Protein AF-A0A165Z7D8-F1 (afdb_monomer)

InterPro domains:
  IPR018392 LysM domain [cd00118] (96-138)
  IPR044812 LysM domain receptor kinase CERK1/LYK3-like [PTHR46204] (8-262)
  IPR057097 LYK3/RLK10-like, LysM domain [PF23577] (159-207)

Sequence (276 aa):
MFFNLKLCFLILASLYSHAYSQCATGCDLALGSYYVWDQNNLTFISEISSKSIDEIISYNKEEIPNKDSIKSTIRIDLPFSCECIDKQFLGHVFRYKVRSGDTYDKIAKTYYSNLTDSNWVQKFNSFNPNNIPDTSSVNVTVNCSCGDSKVSKEYGLFVTYPLRPEDSLESIVRDLNFSAGTDGADLLRRYNPGADFSAGTGIVYVPGRDKDGNFVPFKSSKGGLSTGGIAGIAVAVVAGLLLLVGYFGFYRKKKVEKFRLSTASEDPSSRGGFQI

Mean predicted aligned error: 12.74 Å

pLDDT: mean 83.97, std 17.49, range [33.41, 98.81]

Organism: Daucus carota subsp. sativus (NCBI:txid79200)

Structure (mmCIF, N/CA/C/O backbone):
data_AF-A0A165Z7D8-F1
#
_entry.id   AF-A0A165Z7D8-F1
#
loop_
_atom_site.group_PDB
_atom_site.id
_atom_site.type_symbol
_atom_site.label_atom_id
_atom_site.label_alt_id
_atom_site.label_comp_id
_atom_site.label_asym_id
_atom_site.label_entity_id
_atom_site.label_seq_id
_atom_site.pdbx_PDB_ins_code
_atom_site.Cartn_x
_atom_site.Cartn_y
_atom_site.Cartn_z
_atom_site.occupancy
_atom_site.B_iso_or_equiv
_atom_site.auth_seq_id
_atom_site.auth_comp_id
_atom_site.auth_asym_id
_atom_site.auth_atom_id
_atom_site.pdbx_PDB_model_num
ATOM 1 N N . MET A 1 1 ? 35.644 -36.650 -30.904 1.00 49.44 1 MET A N 1
ATOM 2 C CA . MET A 1 1 ? 35.657 -35.178 -30.714 1.00 49.44 1 MET A CA 1
ATOM 3 C C . MET A 1 1 ? 34.250 -34.567 -30.731 1.00 49.44 1 MET A C 1
ATOM 5 O O . MET A 1 1 ? 33.968 -33.747 -29.873 1.00 49.44 1 MET A O 1
ATOM 9 N N . PHE A 1 2 ? 33.342 -35.005 -31.616 1.00 47.53 2 PHE A N 1
ATOM 10 C CA . PHE A 1 2 ? 31.969 -34.470 -31.730 1.00 47.53 2 PHE A CA 1
ATOM 11 C C . PHE A 1 2 ? 31.028 -34.734 -30.535 1.00 47.53 2 PHE A C 1
ATOM 13 O O . PHE A 1 2 ? 30.165 -33.909 -30.253 1.00 47.53 2 PHE A O 1
ATOM 20 N N . PHE A 1 3 ? 31.200 -35.844 -29.807 1.00 49.69 3 PHE A N 1
ATOM 21 C CA . PHE A 1 3 ? 30.338 -36.194 -28.664 1.00 49.69 3 PHE A CA 1
ATOM 22 C C . PHE A 1 3 ? 30.496 -35.223 -27.478 1.00 49.69 3 PHE A C 1
ATOM 24 O O . PHE A 1 3 ? 29.511 -34.762 -26.911 1.00 49.69 3 PHE A O 1
ATOM 31 N N . ASN A 1 4 ? 31.735 -34.813 -27.184 1.00 55.31 4 ASN A N 1
ATOM 32 C CA . ASN A 1 4 ? 32.040 -33.857 -26.113 1.00 55.31 4 ASN A CA 1
ATOM 33 C C . ASN A 1 4 ? 31.528 -32.440 -26.420 1.00 55.31 4 ASN A C 1
ATOM 35 O O . ASN A 1 4 ? 31.181 -31.702 -25.505 1.00 55.31 4 ASN A O 1
ATOM 39 N N . LEU A 1 5 ? 31.436 -32.067 -27.702 1.00 55.44 5 LEU A N 1
ATOM 40 C CA . LEU A 1 5 ? 30.929 -30.757 -28.117 1.00 55.44 5 LEU A CA 1
ATOM 41 C C . LEU A 1 5 ? 29.407 -30.652 -27.938 1.00 55.44 5 LEU A C 1
ATOM 43 O O . LEU A 1 5 ? 28.922 -29.633 -27.457 1.00 55.44 5 LEU A O 1
ATOM 47 N N . LYS A 1 6 ? 28.662 -31.723 -28.257 1.00 60.16 6 LYS A N 1
ATOM 48 C CA . LYS A 1 6 ? 27.213 -31.798 -28.004 1.00 60.16 6 LYS A CA 1
ATOM 49 C C . LYS A 1 6 ? 26.896 -31.777 -26.509 1.00 60.16 6 LYS A C 1
ATOM 51 O O . LYS A 1 6 ? 25.968 -31.086 -26.108 1.00 60.16 6 LYS A O 1
ATOM 56 N N . LEU A 1 7 ? 27.690 -32.473 -25.692 1.00 61.31 7 LEU A N 1
ATOM 57 C CA . LEU A 1 7 ? 27.534 -32.464 -24.237 1.00 61.31 7 LEU A CA 1
ATOM 58 C C . LEU A 1 7 ? 27.815 -31.073 -23.643 1.00 61.31 7 LEU A C 1
ATOM 60 O O . LEU A 1 7 ? 27.022 -30.592 -22.843 1.00 61.31 7 LEU A O 1
ATOM 64 N N . CYS A 1 8 ? 28.867 -30.380 -24.098 1.00 61.66 8 CYS A N 1
ATOM 65 C CA . CYS A 1 8 ? 29.115 -28.985 -23.715 1.00 61.66 8 CYS A CA 1
ATOM 66 C C . CYS A 1 8 ? 27.972 -28.051 -24.127 1.00 61.66 8 CYS A C 1
ATOM 68 O O . CYS A 1 8 ? 27.590 -27.191 -23.341 1.00 61.66 8 CYS A O 1
ATOM 70 N N . PHE A 1 9 ? 27.410 -28.218 -25.328 1.00 63.44 9 PHE A N 1
ATOM 71 C CA . PHE A 1 9 ? 26.295 -27.394 -25.801 1.00 63.44 9 PHE A CA 1
ATOM 72 C C . PHE A 1 9 ? 25.017 -27.633 -24.985 1.00 63.44 9 PHE A C 1
ATOM 74 O O . PHE A 1 9 ? 24.314 -26.685 -24.659 1.00 63.44 9 PHE A O 1
ATOM 81 N N . LEU A 1 10 ? 24.749 -28.884 -24.595 1.00 63.41 10 LEU A N 1
ATOM 82 C CA . LEU A 1 10 ? 23.627 -29.239 -23.721 1.00 63.41 10 LEU A CA 1
ATOM 83 C C . LEU A 1 10 ? 23.812 -28.698 -22.296 1.00 63.41 10 LEU A C 1
ATOM 85 O O . LEU A 1 10 ? 22.860 -28.185 -21.716 1.00 63.41 10 LEU A O 1
ATOM 89 N N . ILE A 1 11 ? 25.035 -28.736 -21.755 1.00 61.62 11 ILE A N 1
ATOM 90 C CA . ILE A 1 11 ? 25.353 -28.139 -20.450 1.00 61.62 11 ILE A CA 1
ATOM 91 C C . ILE A 1 11 ? 25.202 -26.610 -20.514 1.00 61.62 11 ILE A C 1
ATOM 93 O O . ILE A 1 11 ? 24.517 -26.033 -19.674 1.00 61.62 11 ILE A O 1
ATOM 97 N N . LEU A 1 12 ? 25.735 -25.951 -21.548 1.00 58.66 12 LEU A N 1
ATOM 98 C CA . LEU A 1 12 ? 25.570 -24.507 -21.772 1.00 58.66 12 LEU A CA 1
ATOM 99 C C . LEU A 1 12 ? 24.099 -24.102 -21.961 1.00 58.66 12 LEU A C 1
ATOM 101 O O . LEU A 1 12 ? 23.687 -23.077 -21.427 1.00 58.66 12 LEU A O 1
ATOM 105 N N . ALA A 1 13 ? 23.302 -24.915 -22.660 1.00 60.06 13 ALA A N 1
ATOM 106 C CA . ALA A 1 13 ? 21.868 -24.694 -22.833 1.00 60.06 13 ALA A CA 1
ATOM 107 C C . ALA A 1 13 ? 21.081 -24.896 -21.525 1.00 60.06 13 ALA A C 1
ATOM 109 O O . ALA A 1 13 ? 20.176 -24.119 -21.239 1.00 60.06 13 ALA A O 1
ATOM 110 N N . SER A 1 14 ? 21.453 -25.878 -20.690 1.00 56.59 14 SER A N 1
ATOM 111 C CA . SER A 1 14 ? 20.829 -26.087 -19.370 1.00 56.59 14 SER A CA 1
ATOM 112 C C . SER A 1 14 ? 21.123 -24.952 -18.381 1.00 56.59 14 SER A C 1
ATOM 114 O O . SER A 1 14 ? 20.237 -24.549 -17.625 1.00 56.59 14 SER A O 1
ATOM 116 N N . LEU A 1 15 ? 22.323 -24.361 -18.456 1.00 53.34 15 LEU A N 1
ATOM 117 C CA . LEU A 1 15 ? 22.710 -23.158 -17.706 1.00 53.34 15 LEU A CA 1
ATOM 118 C C . LEU A 1 15 ? 22.016 -21.885 -18.228 1.00 53.34 15 LEU A C 1
ATOM 120 O O . LEU A 1 15 ? 22.011 -20.863 -17.547 1.00 53.34 15 LEU A O 1
ATOM 124 N N . TYR A 1 16 ? 21.402 -21.952 -19.413 1.00 49.84 16 TYR A N 1
ATOM 125 C CA . TYR A 1 16 ? 20.629 -20.877 -20.038 1.00 49.84 16 TYR A CA 1
ATOM 126 C C . TYR A 1 16 ? 19.137 -20.909 -19.688 1.00 49.84 16 TYR A C 1
ATOM 128 O O . TYR A 1 16 ? 18.348 -20.189 -20.301 1.00 49.84 16 TYR A O 1
ATOM 136 N N . SER A 1 17 ? 18.741 -21.683 -18.675 1.00 47.31 17 SER A N 1
ATOM 137 C CA . SER A 1 17 ? 17.408 -21.593 -18.072 1.00 47.31 17 SER A CA 1
ATOM 138 C C . SER A 1 17 ? 17.295 -20.263 -17.319 1.00 47.31 17 SER A C 1
ATOM 140 O O . SER A 1 17 ? 17.461 -20.196 -16.104 1.00 47.31 17 SER A O 1
ATOM 142 N N . HIS A 1 18 ? 17.098 -19.165 -18.048 1.00 50.75 18 HIS A N 1
ATOM 143 C CA . HIS A 1 18 ? 16.840 -17.860 -17.457 1.00 50.75 18 HIS A CA 1
ATOM 144 C C . HIS A 1 18 ? 15.465 -17.918 -16.791 1.00 50.75 18 HIS A C 1
ATOM 146 O O . HIS A 1 18 ? 14.440 -17.756 -17.448 1.00 50.75 18 HIS A O 1
ATOM 152 N N . ALA A 1 19 ? 15.435 -18.146 -15.478 1.00 56.25 19 ALA A N 1
ATOM 153 C CA . ALA A 1 19 ? 14.300 -17.717 -14.677 1.00 56.25 19 ALA A CA 1
ATOM 154 C C . ALA A 1 19 ? 14.210 -16.191 -14.838 1.00 56.25 19 ALA A C 1
ATOM 156 O O . ALA A 1 19 ? 15.057 -15.457 -14.326 1.00 56.25 19 ALA A O 1
ATOM 157 N N . TYR A 1 20 ? 13.260 -15.722 -15.649 1.00 59.66 20 TYR A N 1
ATOM 158 C CA . TYR A 1 20 ? 13.069 -14.300 -15.906 1.00 59.66 20 TYR A CA 1
ATOM 159 C C . TYR A 1 20 ? 12.593 -13.632 -14.612 1.00 59.66 20 TYR A C 1
ATOM 161 O O . TYR A 1 20 ? 11.472 -13.850 -14.158 1.00 59.66 20 TYR A O 1
ATOM 169 N N . SER A 1 21 ? 13.488 -12.863 -13.996 1.00 61.00 21 SER A N 1
ATOM 170 C CA . SER A 1 21 ? 13.212 -12.050 -12.811 1.00 61.00 21 SER A CA 1
ATOM 171 C C . SER A 1 21 ? 12.342 -10.871 -13.243 1.00 61.00 21 SER A C 1
ATOM 173 O O . SER A 1 21 ? 12.778 -10.086 -14.084 1.00 61.00 21 SER A O 1
ATOM 175 N N . GLN A 1 22 ? 11.138 -10.723 -12.694 1.00 83.88 22 GLN A N 1
ATOM 176 C CA . GLN A 1 22 ? 10.294 -9.549 -12.974 1.00 83.88 22 GLN A CA 1
ATOM 177 C C . GLN A 1 22 ? 10.723 -8.334 -12.141 1.00 83.88 22 GLN A C 1
ATOM 179 O O . GLN A 1 22 ? 10.568 -7.194 -12.567 1.00 83.88 22 GLN A O 1
ATOM 184 N N . CYS A 1 23 ? 11.323 -8.577 -10.977 1.00 86.56 23 CYS A N 1
ATOM 185 C CA . CYS A 1 23 ? 11.989 -7.572 -10.156 1.00 86.56 23 CYS A CA 1
ATOM 186 C C . CYS A 1 23 ? 13.344 -8.110 -9.685 1.00 86.56 23 CYS A C 1
ATOM 188 O O . CYS A 1 23 ? 13.547 -9.322 -9.634 1.00 86.56 23 CYS A O 1
ATOM 190 N N . ALA A 1 24 ? 14.283 -7.221 -9.360 1.00 85.88 24 ALA A N 1
ATOM 191 C CA . ALA A 1 24 ? 15.582 -7.598 -8.787 1.00 85.88 24 ALA A CA 1
ATOM 192 C C . ALA A 1 24 ? 15.720 -7.143 -7.329 1.00 85.88 24 ALA A C 1
ATOM 194 O O . ALA A 1 24 ? 16.236 -7.875 -6.491 1.00 85.88 24 ALA A O 1
ATOM 195 N N . THR A 1 25 ? 15.231 -5.941 -7.034 1.00 89.12 25 THR A N 1
ATOM 196 C CA . THR A 1 25 ? 15.211 -5.323 -5.707 1.00 89.12 25 THR A CA 1
ATOM 197 C C . THR A 1 25 ? 13.875 -4.617 -5.516 1.00 89.12 25 THR A C 1
ATOM 199 O O . THR A 1 25 ? 13.222 -4.272 -6.501 1.00 89.12 25 THR A O 1
ATOM 202 N N . GLY A 1 26 ? 13.486 -4.396 -4.264 1.00 92.88 26 GLY A N 1
ATOM 203 C CA . GLY A 1 26 ? 12.379 -3.509 -3.924 1.00 92.88 26 GLY A CA 1
ATOM 204 C C . GLY A 1 26 ? 12.847 -2.092 -3.582 1.00 92.88 26 GLY A C 1
ATOM 205 O O . GLY A 1 26 ? 13.889 -1.644 -4.070 1.00 92.88 26 GLY A O 1
ATOM 206 N N . CYS A 1 27 ? 12.083 -1.407 -2.739 1.00 94.50 27 CYS A N 1
ATOM 207 C CA . CYS A 1 27 ? 12.349 -0.067 -2.231 1.00 94.50 27 CYS A CA 1
ATOM 208 C C . CYS A 1 27 ? 12.007 -0.003 -0.738 1.00 94.50 27 CYS A C 1
ATOM 210 O O . CYS A 1 27 ? 11.108 -0.692 -0.258 1.00 94.50 27 CYS A O 1
ATOM 212 N N . ASP A 1 28 ? 12.725 0.843 0.001 1.00 94.06 28 ASP A N 1
ATOM 213 C CA . ASP A 1 28 ? 12.657 0.869 1.469 1.00 94.06 28 ASP A CA 1
ATOM 214 C C . ASP A 1 28 ? 11.255 1.190 2.013 1.00 94.06 28 ASP A C 1
ATOM 216 O O . ASP A 1 28 ? 10.934 0.835 3.147 1.00 94.06 28 ASP A O 1
ATOM 220 N N . LEU A 1 29 ? 10.424 1.864 1.213 1.00 96.62 29 LEU A N 1
ATOM 221 C CA . LEU A 1 29 ? 9.114 2.353 1.613 1.00 96.62 29 LEU A CA 1
ATOM 222 C C . LEU A 1 29 ? 8.114 2.291 0.451 1.00 96.62 29 LEU A C 1
ATOM 224 O O . LEU A 1 29 ? 8.381 2.800 -0.636 1.00 96.62 29 LEU A O 1
ATOM 228 N N . ALA A 1 30 ? 6.937 1.750 0.743 1.00 98.38 30 ALA A N 1
ATOM 229 C CA . ALA A 1 30 ? 5.691 1.950 0.018 1.00 98.38 30 ALA A CA 1
ATOM 230 C C . ALA A 1 30 ? 4.585 2.338 1.010 1.00 98.38 30 ALA A C 1
ATOM 232 O O . ALA A 1 30 ? 4.753 2.203 2.226 1.00 98.38 30 ALA A O 1
ATOM 233 N N . LEU A 1 31 ? 3.465 2.833 0.489 1.00 98.75 31 LEU A N 1
ATOM 234 C CA . LEU A 1 31 ? 2.278 3.172 1.270 1.00 98.75 31 LEU A CA 1
ATOM 235 C C . LEU A 1 31 ? 1.101 2.294 0.838 1.00 98.75 31 LEU A C 1
ATOM 237 O O . LEU A 1 31 ? 1.015 1.881 -0.316 1.00 98.75 31 LEU A O 1
ATOM 241 N N . GLY A 1 32 ? 0.179 2.006 1.748 1.00 98.56 32 GLY A N 1
ATOM 242 C CA . GLY A 1 32 ? -1.102 1.374 1.439 1.00 98.56 32 GLY A CA 1
ATOM 243 C C . GLY A 1 32 ? -2.241 2.317 1.783 1.00 98.56 32 GLY A C 1
ATOM 244 O O . GLY A 1 32 ? -2.342 2.720 2.939 1.00 98.56 32 GLY A O 1
ATOM 245 N N . SER A 1 33 ? -3.102 2.631 0.812 1.00 98.44 33 SER A N 1
ATOM 246 C CA . SER A 1 33 ? -4.298 3.449 1.032 1.00 98.44 33 SER A CA 1
ATOM 247 C C . SER A 1 33 ? -5.355 2.620 1.757 1.00 98.44 33 SER A C 1
ATOM 249 O O . SER A 1 33 ? -6.155 1.901 1.153 1.00 98.44 33 SER A O 1
ATOM 251 N N . TYR A 1 34 ? -5.324 2.681 3.080 1.00 98.31 34 TYR A N 1
ATOM 252 C CA . TYR A 1 34 ? -6.196 1.926 3.956 1.00 98.31 34 TYR A CA 1
ATOM 253 C C . TYR A 1 34 ? -7.505 2.672 4.191 1.00 98.31 34 TYR A C 1
ATOM 255 O O . TYR A 1 34 ? -7.525 3.753 4.776 1.00 98.31 34 TYR A O 1
ATOM 263 N N . TYR A 1 35 ? -8.621 2.078 3.772 1.00 97.56 35 TYR A N 1
ATOM 264 C CA . TYR A 1 35 ? -9.945 2.618 4.068 1.00 97.56 35 TYR A CA 1
ATOM 265 C C . TYR A 1 35 ? -10.387 2.238 5.486 1.00 97.56 35 TYR A C 1
ATOM 267 O O . TYR A 1 35 ? -10.500 1.053 5.813 1.00 97.56 35 TYR A O 1
ATOM 275 N N . VAL A 1 36 ? -10.661 3.230 6.329 1.00 96.50 36 VAL A N 1
ATOM 276 C CA . VAL A 1 36 ? -11.072 3.033 7.724 1.00 96.50 36 VAL A CA 1
ATOM 277 C C . VAL A 1 36 ? -12.557 2.670 7.769 1.00 96.50 36 VAL A C 1
ATOM 279 O O . VAL A 1 36 ? -13.428 3.531 7.659 1.00 96.50 36 VAL A O 1
ATOM 282 N N . TRP A 1 37 ? -12.858 1.381 7.912 1.00 94.19 37 TRP A N 1
ATOM 283 C CA . TRP A 1 37 ? -14.224 0.866 8.055 1.00 94.19 37 TRP A CA 1
ATOM 284 C C . TRP A 1 37 ? -14.813 1.139 9.454 1.00 94.19 37 TRP A C 1
ATOM 286 O O . TRP A 1 37 ? -14.104 1.511 10.391 1.00 94.19 37 TRP A O 1
ATOM 296 N N . ASP A 1 38 ? -16.129 0.987 9.597 1.00 92.12 38 ASP A N 1
ATOM 297 C CA . ASP A 1 38 ? -16.844 1.296 10.841 1.00 92.12 38 ASP A CA 1
ATOM 298 C C . ASP A 1 38 ? -16.401 0.417 12.015 1.00 92.12 38 ASP A C 1
ATOM 300 O O . ASP A 1 38 ? -16.273 -0.787 11.867 1.00 92.12 38 ASP A O 1
ATOM 304 N N . GLN A 1 39 ? -16.244 0.992 13.212 1.00 87.88 39 GLN A N 1
ATOM 305 C CA . GLN A 1 39 ? -15.730 0.311 14.422 1.00 87.88 39 GLN A CA 1
ATOM 306 C C . GLN A 1 39 ? -14.232 -0.033 14.390 1.00 87.88 39 GLN A C 1
ATOM 308 O O . GLN A 1 39 ? -13.708 -0.607 15.349 1.00 87.88 39 GLN A O 1
ATOM 313 N N . ASN A 1 40 ? -13.520 0.349 13.332 1.00 91.50 40 ASN A N 1
ATOM 314 C CA . ASN A 1 40 ? -12.073 0.241 13.300 1.00 91.50 40 ASN A CA 1
ATOM 315 C C . ASN A 1 40 ? -11.409 1.279 14.223 1.00 91.50 40 ASN A C 1
ATOM 317 O O . ASN A 1 40 ? -11.979 2.326 14.528 1.00 91.50 40 ASN A O 1
ATOM 321 N N . ASN A 1 41 ? -10.195 0.991 14.682 1.00 92.88 41 ASN A N 1
ATOM 322 C CA . ASN A 1 41 ? -9.429 1.873 15.552 1.00 92.88 41 ASN A CA 1
ATOM 323 C C . ASN A 1 41 ? -7.922 1.760 15.288 1.00 92.88 41 ASN A C 1
ATOM 325 O O . ASN A 1 41 ? -7.433 0.789 14.711 1.00 92.88 41 ASN A O 1
ATOM 329 N N . LEU A 1 42 ? -7.171 2.757 15.757 1.00 93.81 42 LEU A N 1
ATOM 330 C CA . LEU A 1 42 ? -5.725 2.833 15.546 1.00 93.81 42 LEU A CA 1
ATOM 331 C C . LEU A 1 42 ? -4.955 1.671 16.179 1.00 93.81 42 LEU A C 1
ATOM 333 O O . LEU A 1 42 ? -3.917 1.286 15.650 1.00 93.81 42 LEU A O 1
ATOM 337 N N . THR A 1 43 ? -5.454 1.079 17.267 1.00 95.12 43 THR A N 1
ATOM 338 C CA . THR A 1 43 ? -4.832 -0.102 17.883 1.00 95.12 43 THR A CA 1
ATOM 339 C C . THR A 1 43 ? -4.883 -1.303 16.945 1.00 95.12 43 THR A C 1
ATOM 341 O O . THR A 1 43 ? -3.867 -1.963 16.748 1.00 95.12 43 THR A O 1
ATOM 344 N N . PHE A 1 44 ? -6.034 -1.557 16.322 1.00 95.69 44 PHE A N 1
ATOM 345 C CA . PHE A 1 44 ? -6.184 -2.637 15.353 1.00 95.69 44 PHE A CA 1
ATOM 346 C C . PHE A 1 44 ? -5.354 -2.386 14.090 1.00 95.69 44 PHE A C 1
ATOM 348 O O . PHE A 1 44 ? -4.652 -3.280 13.624 1.00 95.69 44 PHE A O 1
ATOM 355 N N . ILE A 1 45 ? -5.377 -1.158 13.566 1.00 96.81 45 ILE A N 1
ATOM 356 C CA . ILE A 1 45 ? -4.599 -0.777 12.378 1.00 96.81 45 ILE A CA 1
ATOM 357 C C . ILE A 1 45 ? -3.089 -0.927 12.645 1.00 96.81 45 ILE A C 1
ATOM 359 O O . ILE A 1 45 ? -2.357 -1.467 11.814 1.00 96.81 45 ILE A O 1
ATOM 363 N N . SER A 1 46 ? -2.627 -0.506 13.824 1.00 96.62 46 SER A N 1
ATOM 364 C CA . SER A 1 46 ? -1.253 -0.697 14.313 1.00 96.62 46 SER A CA 1
ATOM 365 C C . SER A 1 46 ? -0.863 -2.178 14.362 1.00 96.62 46 SER A C 1
ATOM 367 O O . SER A 1 46 ? 0.195 -2.562 13.862 1.00 96.62 46 SER A O 1
ATOM 369 N N . GLU A 1 47 ? -1.750 -3.035 14.876 1.00 96.44 47 GLU A N 1
ATOM 370 C CA . GLU A 1 47 ? -1.530 -4.483 14.952 1.00 96.44 47 GLU A CA 1
ATOM 371 C C . GLU A 1 47 ? -1.344 -5.115 13.562 1.00 96.44 47 GLU A C 1
ATOM 373 O O . GLU A 1 47 ? -0.344 -5.795 13.330 1.00 96.44 47 GLU A O 1
ATOM 378 N N . ILE A 1 48 ? -2.261 -4.869 12.618 1.00 96.62 48 ILE A N 1
ATOM 379 C CA . ILE A 1 48 ? -2.226 -5.524 11.295 1.00 96.62 48 ILE A CA 1
ATOM 380 C C . ILE A 1 48 ? -1.097 -5.011 10.393 1.00 96.62 48 ILE A C 1
ATOM 382 O O . ILE A 1 48 ? -0.591 -5.758 9.553 1.00 96.62 48 ILE A O 1
ATOM 386 N N . SER A 1 49 ? -0.706 -3.745 10.562 1.00 96.06 49 SER A N 1
ATOM 387 C CA . SER A 1 49 ? 0.388 -3.120 9.812 1.00 96.06 49 SER A CA 1
ATOM 388 C C . SER A 1 49 ? 1.747 -3.346 10.471 1.00 96.06 49 SER A C 1
ATOM 390 O O . SER A 1 49 ? 2.779 -3.121 9.843 1.00 96.06 49 SER A O 1
ATOM 392 N N . SER A 1 50 ? 1.762 -3.804 11.729 1.00 95.88 50 SER A N 1
ATOM 393 C CA . SER A 1 50 ? 2.965 -3.865 12.566 1.00 95.88 50 SER A CA 1
ATOM 394 C C . SER A 1 50 ? 3.677 -2.508 12.678 1.00 95.88 50 SER A C 1
ATOM 396 O O . SER A 1 50 ? 4.906 -2.451 12.771 1.00 95.88 50 SER A O 1
ATOM 398 N N . LYS A 1 51 ? 2.911 -1.409 12.658 1.00 96.44 51 LYS A N 1
ATOM 399 C CA . LYS A 1 51 ? 3.407 -0.029 12.751 1.00 96.44 51 LYS A CA 1
ATOM 400 C C . LYS A 1 51 ? 2.925 0.642 14.019 1.00 96.44 51 LYS A C 1
ATOM 402 O O . LYS A 1 51 ? 1.786 0.467 14.424 1.00 96.44 51 LYS A O 1
ATOM 407 N N . SER A 1 52 ? 3.785 1.454 14.631 1.00 96.25 52 SER A N 1
ATOM 408 C CA . SER A 1 52 ? 3.359 2.252 15.783 1.00 96.25 52 SER A CA 1
ATOM 409 C C . SER A 1 52 ? 2.286 3.266 15.370 1.00 96.25 52 SER A C 1
ATOM 411 O O . SER A 1 52 ? 2.311 3.782 14.252 1.00 96.25 52 SER A O 1
ATOM 413 N N . ILE A 1 53 ? 1.374 3.596 16.289 1.00 95.00 53 ILE A N 1
ATOM 414 C CA . ILE A 1 53 ? 0.341 4.620 16.057 1.00 95.00 53 ILE A CA 1
ATOM 415 C C . ILE A 1 53 ? 0.984 5.954 15.643 1.00 95.00 53 ILE A C 1
ATOM 417 O O . ILE A 1 53 ? 0.494 6.623 14.740 1.00 95.00 53 ILE A O 1
ATOM 421 N N . ASP A 1 54 ? 2.123 6.303 16.240 1.00 94.38 54 ASP A N 1
ATOM 422 C CA . ASP A 1 54 ? 2.861 7.530 15.925 1.00 94.38 54 ASP A CA 1
ATOM 423 C C . ASP A 1 54 ? 3.428 7.523 14.502 1.00 94.38 54 ASP A C 1
ATOM 425 O O . ASP A 1 54 ? 3.414 8.548 13.820 1.00 94.38 54 ASP A O 1
ATOM 429 N N . GLU A 1 55 ? 3.896 6.367 14.028 1.00 95.31 55 GLU A N 1
ATOM 430 C CA . GLU A 1 55 ? 4.356 6.213 12.650 1.00 95.31 55 GLU A CA 1
ATOM 431 C C . GLU A 1 55 ? 3.193 6.332 11.664 1.00 95.31 55 GLU A C 1
ATOM 433 O O . GLU A 1 55 ? 3.330 7.053 10.678 1.00 95.31 55 GLU A O 1
ATOM 438 N N . ILE A 1 56 ? 2.040 5.720 11.956 1.00 95.62 56 ILE A N 1
ATOM 439 C CA . ILE A 1 56 ? 0.822 5.866 11.143 1.00 95.62 56 ILE A CA 1
ATOM 440 C C . ILE A 1 56 ? 0.419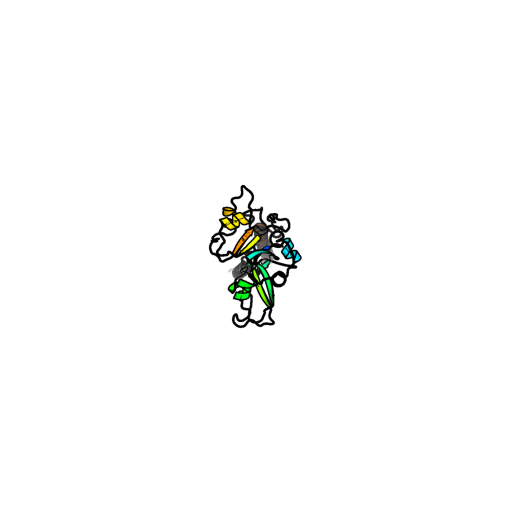 7.343 11.067 1.00 95.62 56 ILE A C 1
ATOM 442 O O . ILE A 1 56 ? 0.275 7.890 9.979 1.00 95.62 56 ILE A O 1
ATOM 446 N N . ILE A 1 57 ? 0.317 8.032 12.204 1.00 94.50 57 ILE A N 1
ATOM 447 C CA . ILE A 1 57 ? -0.074 9.449 12.244 1.00 94.50 57 ILE A CA 1
ATOM 448 C C . ILE A 1 57 ? 0.936 10.337 11.513 1.00 94.50 57 ILE A C 1
ATOM 450 O O . ILE A 1 57 ? 0.549 11.331 10.905 1.00 94.50 57 ILE A O 1
ATOM 454 N N . SER A 1 58 ? 2.225 9.978 11.498 1.00 95.00 58 SER A N 1
ATOM 455 C CA . SER A 1 58 ? 3.244 10.775 10.804 1.00 95.00 58 SER A CA 1
ATOM 456 C C . SER A 1 58 ? 3.018 10.913 9.292 1.00 95.00 58 SER A C 1
ATOM 458 O O . SER A 1 58 ? 3.502 11.892 8.726 1.00 95.00 58 SER A O 1
ATOM 460 N N . TYR A 1 59 ? 2.268 9.991 8.675 1.00 95.50 59 TYR A N 1
ATOM 461 C CA . TYR A 1 59 ? 1.847 10.042 7.268 1.00 95.50 59 TYR A CA 1
ATOM 462 C C . TYR A 1 59 ? 0.424 10.589 7.065 1.00 95.50 59 TYR A C 1
ATOM 464 O O . TYR A 1 59 ? 0.031 10.807 5.931 1.00 95.50 59 TYR A O 1
ATOM 472 N N . ASN A 1 60 ? -0.341 10.815 8.138 1.00 95.12 60 ASN A N 1
ATOM 473 C CA . ASN A 1 60 ? -1.787 11.082 8.096 1.00 95.12 60 ASN A CA 1
ATOM 474 C C . ASN A 1 60 ? -2.177 12.258 9.002 1.00 95.12 60 ASN A C 1
ATOM 476 O O . ASN A 1 60 ? -3.137 12.189 9.773 1.00 95.12 60 ASN A O 1
ATOM 480 N N . LYS A 1 61 ? -1.350 13.309 9.013 1.00 91.81 61 LYS A N 1
ATOM 481 C CA . LYS A 1 61 ? -1.485 14.426 9.963 1.00 91.81 61 LYS A CA 1
ATOM 482 C C . LYS A 1 61 ? -2.749 15.255 9.717 1.00 91.81 61 LYS A C 1
ATOM 484 O O . LYS A 1 61 ? -3.255 15.860 10.659 1.00 91.81 61 LYS A O 1
ATOM 489 N N . GLU A 1 62 ? -3.234 15.309 8.478 1.00 88.25 62 GLU A N 1
ATOM 490 C CA . GLU A 1 62 ? -4.424 16.085 8.109 1.00 88.25 62 GLU A CA 1
ATOM 491 C C . GLU A 1 62 ? -5.713 15.315 8.440 1.00 88.25 62 GLU A C 1
ATOM 493 O O . GLU A 1 62 ? -6.702 15.887 8.902 1.00 88.25 62 GLU A O 1
ATOM 498 N N . GLU A 1 63 ? -5.675 13.995 8.282 1.00 89.25 63 GLU A N 1
ATOM 499 C CA . GLU A 1 63 ? -6.789 13.067 8.440 1.00 89.25 63 GLU A CA 1
ATOM 500 C C . GLU A 1 63 ? -6.988 12.649 9.902 1.00 89.25 63 GLU A C 1
ATOM 502 O O . GLU A 1 63 ? -8.122 12.436 10.347 1.00 89.25 63 GLU A O 1
ATOM 507 N N . ILE A 1 64 ? -5.889 12.546 10.661 1.00 88.25 64 ILE A N 1
ATOM 508 C CA . ILE A 1 64 ? -5.857 12.096 12.056 1.00 88.25 64 ILE A CA 1
ATOM 509 C C . ILE A 1 64 ? -5.260 13.202 12.945 1.00 88.25 64 ILE A C 1
ATOM 511 O O . ILE A 1 64 ? -4.085 13.155 13.321 1.00 88.25 64 ILE A O 1
ATOM 515 N N . PRO A 1 65 ? -6.063 14.205 13.342 1.00 79.06 65 PRO A N 1
ATOM 516 C CA . PRO A 1 65 ? -5.575 15.317 14.157 1.00 79.06 65 PRO A CA 1
ATOM 517 C C . PRO A 1 65 ? -5.294 14.931 15.622 1.00 79.06 65 PRO A C 1
ATOM 519 O O . PRO A 1 65 ? -4.648 15.694 16.339 1.00 79.06 65 PRO A O 1
ATOM 522 N N . ASN A 1 66 ? -5.789 13.783 16.106 1.00 78.19 66 ASN A N 1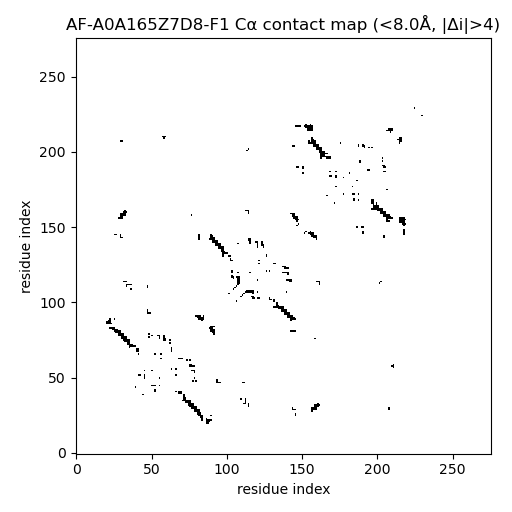
ATOM 523 C CA . ASN A 1 66 ? -5.565 13.304 17.473 1.00 78.19 66 ASN A CA 1
ATOM 524 C C . ASN A 1 66 ? -5.375 11.777 17.523 1.00 78.19 66 ASN A C 1
ATOM 526 O O . ASN A 1 66 ? -5.896 11.057 16.679 1.00 78.19 66 ASN A O 1
ATOM 530 N N . LYS A 1 67 ? -4.638 11.283 18.528 1.00 78.50 67 LYS A N 1
ATOM 531 C CA . LYS A 1 67 ? -4.314 9.849 18.674 1.00 78.50 67 LYS A CA 1
ATOM 532 C C . LYS A 1 67 ? -5.458 9.012 19.255 1.00 78.50 67 LYS A C 1
ATOM 534 O O . LYS A 1 67 ? -5.409 7.787 19.184 1.00 78.50 67 LYS A O 1
ATOM 539 N N . ASP A 1 68 ? -6.456 9.667 19.842 1.00 76.62 68 ASP A N 1
ATOM 540 C CA . ASP A 1 68 ? -7.496 9.020 20.648 1.00 76.62 68 ASP A CA 1
ATOM 541 C C . ASP A 1 68 ? -8.729 8.637 19.822 1.00 76.62 68 ASP A C 1
ATOM 543 O O . ASP A 1 68 ? -9.571 7.860 20.271 1.00 76.62 68 ASP A O 1
ATOM 547 N N . SER A 1 69 ? -8.854 9.168 18.604 1.00 76.62 69 SER A N 1
ATOM 548 C CA . SER A 1 69 ? -9.991 8.908 17.730 1.00 76.62 69 SER A CA 1
ATOM 549 C C . SER A 1 69 ? -9.596 8.947 16.259 1.00 76.62 69 SER A C 1
ATOM 551 O O . SER A 1 69 ? -8.844 9.810 15.812 1.00 76.62 69 SER A O 1
ATOM 553 N N . ILE A 1 70 ? -10.157 8.014 15.493 1.00 87.50 70 ILE A N 1
ATOM 554 C CA . ILE A 1 70 ? -10.091 7.997 14.036 1.00 87.50 70 ILE A CA 1
ATOM 555 C C . ILE A 1 70 ? -11.520 7.995 13.502 1.00 87.50 70 ILE A C 1
ATOM 557 O O . ILE A 1 70 ? -12.384 7.288 14.023 1.00 87.50 70 ILE A O 1
ATOM 561 N N . LYS A 1 71 ? -11.794 8.827 12.496 1.00 88.06 71 LYS A N 1
ATOM 562 C CA . LYS A 1 71 ? -13.097 8.820 11.824 1.00 88.06 71 LYS A CA 1
ATOM 563 C C . LYS A 1 71 ? -13.192 7.574 10.948 1.00 88.06 71 LYS A C 1
ATOM 565 O O . LYS A 1 71 ? -12.205 7.201 10.321 1.00 88.06 71 LYS A O 1
ATOM 570 N N . SER A 1 72 ? -14.362 6.946 10.877 1.00 89.50 72 SER A N 1
ATOM 571 C CA . SER A 1 72 ? -14.614 5.978 9.809 1.00 89.50 72 SER A CA 1
ATOM 572 C C . SER A 1 72 ? -14.836 6.701 8.482 1.00 89.50 72 SER A C 1
ATOM 574 O O . SER A 1 72 ? -15.016 7.921 8.435 1.00 89.50 72 SER A O 1
ATOM 576 N N . THR A 1 73 ? -14.814 5.940 7.392 1.00 90.88 73 THR A N 1
ATOM 577 C CA . THR A 1 7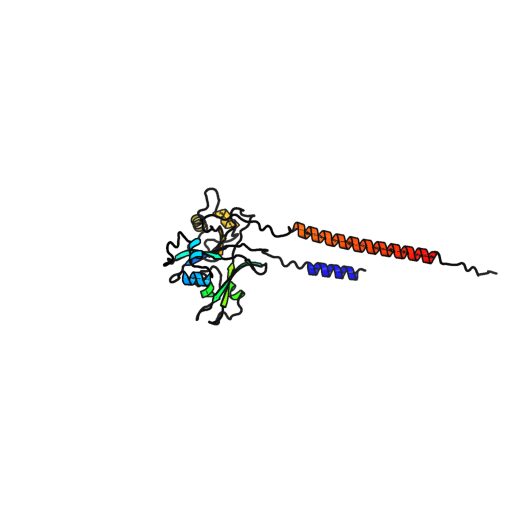3 ? -15.064 6.387 6.014 1.00 90.88 73 THR A CA 1
ATOM 578 C C . THR A 1 73 ? -14.020 7.334 5.412 1.00 90.88 73 THR A C 1
ATOM 580 O O . THR A 1 73 ? -14.293 8.017 4.430 1.00 90.88 73 THR A O 1
ATOM 583 N N . ILE A 1 74 ? -12.801 7.332 5.958 1.00 93.06 74 ILE A N 1
ATOM 584 C CA . ILE A 1 74 ? -11.632 8.035 5.404 1.00 93.06 74 ILE A CA 1
ATOM 585 C C . ILE A 1 74 ? -10.583 7.045 4.881 1.00 93.06 74 ILE A C 1
ATOM 587 O O . ILE A 1 74 ? -10.579 5.873 5.268 1.00 93.06 74 ILE A O 1
ATOM 591 N N . ARG A 1 75 ? -9.668 7.522 4.034 1.00 95.75 75 ARG A N 1
ATOM 592 C CA . ARG A 1 75 ? -8.443 6.803 3.659 1.00 95.75 75 ARG A CA 1
ATOM 593 C C . ARG A 1 75 ? -7.274 7.319 4.494 1.00 95.75 75 ARG A C 1
ATOM 595 O O . ARG A 1 75 ? -7.201 8.513 4.753 1.00 95.75 75 ARG A O 1
ATOM 602 N N . ILE A 1 76 ? -6.390 6.414 4.895 1.00 96.69 76 ILE A N 1
ATOM 603 C CA . ILE A 1 76 ? -5.118 6.732 5.547 1.00 96.69 76 ILE A CA 1
ATOM 604 C C . ILE A 1 76 ? -3.990 5.958 4.861 1.00 96.69 76 ILE A C 1
ATOM 606 O O . ILE A 1 76 ? -4.194 4.831 4.413 1.00 96.69 76 ILE A O 1
ATOM 610 N N . ASP A 1 77 ? -2.799 6.529 4.809 1.00 97.75 77 ASP A N 1
ATOM 611 C CA . ASP A 1 77 ? -1.606 5.905 4.259 1.00 97.75 77 ASP A CA 1
ATOM 612 C C . ASP A 1 77 ? -0.874 5.083 5.325 1.00 97.75 77 ASP A C 1
ATOM 614 O O . ASP A 1 77 ? -0.408 5.600 6.344 1.00 97.75 77 ASP A O 1
ATOM 618 N N . LEU A 1 78 ? -0.746 3.778 5.085 1.00 97.88 78 LEU A N 1
ATOM 619 C CA . LEU A 1 78 ? 0.019 2.866 5.933 1.00 97.88 78 LEU A CA 1
ATOM 620 C C . LEU A 1 78 ? 1.410 2.624 5.343 1.00 97.88 78 LEU A C 1
ATOM 622 O O . LEU A 1 78 ? 1.498 2.018 4.275 1.00 97.88 78 LEU A O 1
ATOM 626 N N . PRO A 1 79 ? 2.501 3.035 6.012 1.00 97.94 79 PRO A N 1
ATOM 627 C CA . PRO A 1 79 ? 3.845 2.765 5.523 1.00 97.94 79 PRO A CA 1
ATOM 628 C C . PRO A 1 79 ? 4.230 1.295 5.706 1.00 97.94 79 PRO A C 1
ATOM 630 O O . PRO A 1 79 ? 3.965 0.702 6.750 1.00 97.94 79 PRO A O 1
ATOM 633 N N . PHE A 1 80 ? 4.918 0.711 4.726 1.00 98.31 80 PHE A N 1
ATOM 634 C CA . PHE A 1 80 ? 5.487 -0.639 4.812 1.00 98.31 80 PHE A CA 1
ATOM 635 C C . PHE A 1 80 ? 6.702 -0.816 3.883 1.00 98.31 80 PHE A C 1
ATOM 637 O O . PHE A 1 80 ? 6.928 0.005 2.994 1.00 98.31 80 PHE A O 1
ATOM 644 N N . SER A 1 81 ? 7.518 -1.858 4.097 1.00 97.12 81 SER A N 1
ATOM 645 C CA . SER A 1 81 ? 8.671 -2.146 3.224 1.00 97.12 81 SER A CA 1
ATOM 646 C C . SER A 1 81 ? 8.218 -2.807 1.928 1.00 97.12 81 SER A C 1
ATOM 648 O O . SER A 1 81 ? 7.409 -3.727 1.959 1.00 97.12 81 SER A O 1
ATOM 650 N N . CYS A 1 82 ? 8.762 -2.392 0.788 1.00 98.00 82 CYS A N 1
ATOM 651 C CA . CYS A 1 82 ? 8.443 -3.005 -0.495 1.00 98.00 82 CYS A CA 1
ATOM 652 C C . CYS A 1 82 ? 9.599 -3.897 -0.944 1.00 98.00 82 CYS A C 1
ATOM 654 O O . CYS A 1 82 ? 10.698 -3.413 -1.202 1.00 98.00 82 CYS A O 1
ATOM 656 N N . GLU A 1 83 ? 9.374 -5.202 -1.048 1.00 96.56 83 GLU A N 1
ATOM 657 C CA . GLU A 1 83 ? 10.409 -6.197 -1.332 1.00 96.56 83 GLU A CA 1
ATOM 658 C C . GLU A 1 83 ? 10.141 -6.909 -2.656 1.00 96.56 83 GLU A C 1
ATOM 660 O O . GLU A 1 83 ? 9.004 -7.018 -3.104 1.00 96.56 83 GLU A O 1
ATOM 665 N N . CYS A 1 84 ? 11.194 -7.421 -3.292 1.00 95.69 84 CYS A N 1
ATOM 666 C CA . CYS A 1 84 ? 11.044 -8.283 -4.459 1.00 95.69 84 CYS A CA 1
ATOM 667 C C . CYS A 1 84 ? 10.884 -9.740 -4.005 1.00 95.69 84 CYS A C 1
ATOM 669 O O . CYS A 1 84 ? 11.869 -10.421 -3.710 1.00 95.69 84 CYS A O 1
AT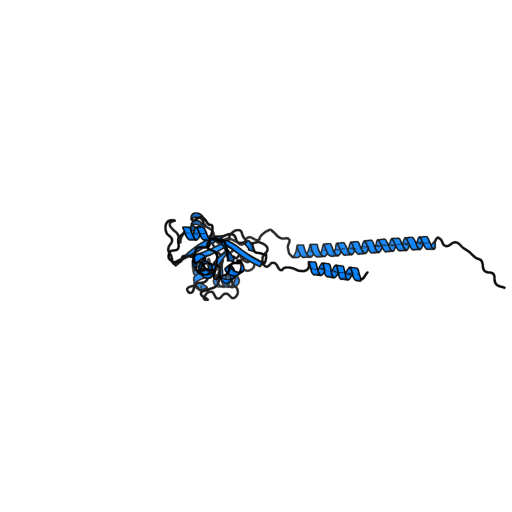OM 671 N N . ILE A 1 85 ? 9.638 -10.206 -3.941 1.00 93.31 85 ILE A N 1
ATOM 672 C CA . ILE A 1 85 ? 9.269 -11.531 -3.440 1.00 93.31 85 ILE A CA 1
ATOM 673 C C . ILE A 1 85 ? 9.461 -12.559 -4.556 1.00 93.31 85 ILE A C 1
ATOM 675 O O . ILE A 1 85 ? 8.967 -12.392 -5.675 1.00 93.31 85 ILE A O 1
ATOM 679 N N . ASP A 1 86 ? 10.231 -13.608 -4.257 1.00 89.88 86 ASP A N 1
ATOM 680 C CA . ASP A 1 86 ? 10.543 -14.729 -5.154 1.00 89.88 86 ASP A CA 1
ATOM 681 C C . ASP A 1 86 ? 11.041 -14.323 -6.548 1.00 89.88 86 ASP A C 1
ATOM 683 O O . ASP A 1 86 ? 10.924 -15.093 -7.502 1.00 89.88 86 ASP A O 1
ATOM 687 N N . LYS A 1 87 ? 11.609 -13.113 -6.688 1.00 89.56 87 LYS A N 1
ATOM 688 C CA . LYS A 1 87 ? 12.008 -12.524 -7.981 1.00 89.56 87 LYS A CA 1
ATOM 689 C C . LYS A 1 87 ? 10.849 -12.331 -8.971 1.00 89.56 87 LYS A C 1
ATOM 691 O O . LYS A 1 87 ? 11.083 -12.087 -10.157 1.00 89.56 87 LYS A O 1
ATOM 696 N N . GLN A 1 88 ? 9.608 -12.427 -8.500 1.00 90.19 88 GLN A N 1
ATOM 697 C CA . GLN A 1 88 ? 8.407 -12.436 -9.333 1.00 90.19 88 GLN A CA 1
ATOM 698 C C . GLN A 1 88 ? 7.576 -11.168 -9.209 1.00 90.19 88 GLN A C 1
ATOM 700 O O . GLN A 1 88 ? 6.998 -10.751 -10.201 1.00 90.19 88 GLN A O 1
ATOM 705 N N . PHE A 1 89 ? 7.478 -10.562 -8.030 1.00 93.88 89 PHE A N 1
ATOM 706 C CA . PHE A 1 89 ? 6.651 -9.370 -7.856 1.00 93.88 89 PHE A CA 1
ATOM 707 C C . PHE A 1 89 ? 7.123 -8.530 -6.672 1.00 93.88 89 PHE A C 1
ATOM 709 O O . PHE A 1 89 ? 7.825 -9.014 -5.784 1.00 93.88 89 PHE A O 1
ATOM 716 N N . LEU A 1 90 ? 6.736 -7.257 -6.684 1.00 97.31 90 LEU A N 1
ATOM 717 C CA . LEU A 1 90 ? 6.972 -6.334 -5.584 1.00 97.31 90 LEU A CA 1
ATOM 718 C C . LEU A 1 90 ? 5.827 -6.423 -4.573 1.00 97.31 90 LEU A C 1
ATOM 720 O O . LEU A 1 90 ? 4.659 -6.274 -4.938 1.00 97.31 90 LEU A O 1
ATOM 724 N N . GLY A 1 91 ? 6.155 -6.652 -3.307 1.00 97.38 91 GLY A N 1
ATOM 725 C CA . GLY A 1 91 ? 5.165 -6.730 -2.244 1.00 97.38 91 GLY A CA 1
ATOM 726 C C . GLY A 1 91 ? 5.767 -6.774 -0.849 1.00 97.38 91 GLY A C 1
ATOM 727 O O . GLY A 1 91 ? 6.980 -6.728 -0.662 1.00 97.38 91 GLY A O 1
ATOM 728 N N . HIS A 1 92 ? 4.884 -6.899 0.130 1.00 97.81 92 HIS A N 1
ATOM 729 C CA . HIS A 1 92 ? 5.199 -7.110 1.534 1.00 97.81 92 HIS A CA 1
ATOM 730 C C . HIS A 1 92 ? 4.345 -8.241 2.084 1.00 97.81 92 HIS A C 1
ATOM 732 O O . HIS A 1 92 ? 3.178 -8.360 1.715 1.00 97.81 92 HIS A O 1
ATOM 738 N N . VAL A 1 93 ? 4.900 -9.054 2.983 1.00 97.38 93 VAL A N 1
ATOM 739 C CA . VAL A 1 93 ? 4.159 -10.132 3.646 1.00 97.38 93 VAL A CA 1
ATOM 740 C C . VAL A 1 93 ? 3.932 -9.766 5.107 1.00 97.38 93 VAL A C 1
ATOM 742 O O . VAL A 1 93 ? 4.799 -9.975 5.955 1.00 97.38 93 VAL A O 1
ATOM 745 N N . PHE A 1 94 ? 2.742 -9.254 5.411 1.00 97.94 94 PHE A N 1
ATOM 746 C CA . PHE A 1 94 ? 2.315 -9.031 6.788 1.00 97.94 94 PHE A CA 1
ATOM 747 C C . PHE A 1 94 ? 1.981 -10.359 7.469 1.00 97.94 94 PHE A C 1
ATOM 749 O O . PHE A 1 94 ? 1.564 -11.324 6.823 1.00 97.94 94 PHE A O 1
ATOM 756 N N . ARG A 1 95 ? 2.127 -10.413 8.796 1.00 96.69 95 ARG A N 1
ATOM 757 C CA . ARG A 1 95 ? 1.716 -11.572 9.600 1.00 96.69 95 ARG A CA 1
ATOM 758 C C . ARG A 1 95 ? 0.501 -11.211 10.436 1.00 96.69 95 ARG A C 1
ATOM 760 O O . ARG A 1 95 ? 0.620 -10.467 11.404 1.00 96.69 95 ARG A O 1
ATOM 767 N N . TYR A 1 96 ? -0.642 -11.785 10.092 1.00 97.06 96 TYR A N 1
ATOM 768 C CA . TYR A 1 96 ? -1.890 -11.592 10.818 1.00 97.06 96 TYR A CA 1
ATOM 769 C C . TYR A 1 96 ? -2.142 -12.759 11.776 1.00 97.06 96 TYR A C 1
ATOM 771 O O . TYR A 1 96 ? -2.079 -13.912 11.355 1.00 97.06 96 TYR A O 1
ATOM 779 N N . LYS A 1 97 ? -2.431 -12.479 13.051 1.00 95.56 97 LYS A N 1
ATOM 780 C CA . LYS A 1 97 ? -2.841 -13.507 14.020 1.00 95.56 97 LYS A CA 1
ATOM 781 C C . LYS A 1 97 ? -4.336 -13.759 13.878 1.00 95.56 97 LYS A C 1
ATOM 783 O O . LYS A 1 97 ? -5.126 -12.836 14.060 1.00 95.56 97 LYS A O 1
ATOM 788 N N . VAL A 1 98 ? -4.697 -14.996 13.564 1.00 94.94 98 VAL A N 1
ATOM 789 C CA . VAL A 1 98 ? -6.084 -15.395 13.311 1.00 94.94 98 VAL A CA 1
ATOM 790 C C . VAL A 1 98 ? -6.916 -15.241 14.581 1.00 94.94 98 VAL A C 1
ATOM 792 O O . VAL A 1 98 ? -6.452 -15.530 15.683 1.00 94.94 98 VAL A O 1
ATOM 795 N N . ARG A 1 99 ? -8.150 -14.764 14.429 1.00 92.88 99 ARG A N 1
ATOM 796 C CA . ARG A 1 99 ? -9.166 -14.707 15.479 1.00 92.88 99 ARG A CA 1
ATOM 797 C C . ARG A 1 99 ? -10.293 -15.670 15.134 1.00 92.88 99 ARG A C 1
ATOM 799 O O . ARG A 1 99 ? -10.522 -15.997 13.969 1.00 92.88 99 ARG A O 1
ATOM 806 N N . SER A 1 100 ? -11.017 -16.105 16.161 1.00 92.81 100 SER A N 1
ATOM 807 C CA . SER A 1 100 ? -12.119 -17.047 15.975 1.00 92.81 100 SER A CA 1
ATOM 808 C C . SER A 1 100 ? -13.158 -16.510 14.987 1.00 92.81 100 SER A C 1
ATOM 810 O O . SER A 1 100 ? -13.629 -15.375 15.111 1.00 92.81 100 SER A O 1
ATOM 812 N N . GLY A 1 101 ? -13.495 -17.330 13.989 1.00 90.44 101 GLY A N 1
ATOM 813 C CA . GLY A 1 101 ? -14.432 -16.978 12.919 1.00 90.44 101 GLY A CA 1
ATOM 814 C C . GLY A 1 101 ? -13.845 -16.124 11.789 1.00 90.44 101 GLY A C 1
ATOM 815 O O . GLY A 1 101 ? -14.606 -15.583 10.982 1.00 90.44 101 GLY A O 1
ATOM 816 N N . ASP A 1 102 ? -12.524 -15.969 11.712 1.00 94.62 102 ASP A N 1
ATOM 817 C CA . ASP A 1 102 ? -11.893 -15.320 10.568 1.00 94.62 102 ASP A CA 1
ATOM 818 C C . ASP A 1 102 ? -11.873 -16.213 9.323 1.00 94.62 102 ASP A C 1
ATOM 820 O O . ASP A 1 102 ? -11.711 -17.431 9.377 1.00 94.62 102 ASP A O 1
ATOM 824 N N . THR A 1 103 ? -12.003 -15.564 8.168 1.00 95.56 103 THR A N 1
ATOM 825 C CA . THR A 1 103 ? -11.877 -16.170 6.840 1.00 95.56 103 THR A CA 1
ATOM 826 C C . THR A 1 103 ? -10.891 -15.352 6.013 1.00 95.56 103 THR A C 1
ATOM 828 O O . THR A 1 103 ? -10.658 -14.176 6.306 1.00 95.56 103 THR A O 1
ATOM 831 N N . TYR A 1 104 ? -10.344 -15.926 4.938 1.00 96.38 104 TYR A N 1
ATOM 832 C CA . TYR A 1 104 ? -9.476 -15.167 4.027 1.00 96.38 104 TYR A CA 1
ATOM 833 C C . TYR A 1 104 ? -10.170 -13.939 3.432 1.00 96.38 104 TYR A C 1
ATOM 835 O O . TYR A 1 104 ? -9.539 -12.897 3.282 1.00 96.38 104 TYR A O 1
ATOM 843 N N . ASP A 1 105 ? -11.472 -14.032 3.160 1.00 96.25 105 ASP A N 1
ATOM 844 C CA . ASP A 1 105 ? -12.275 -12.908 2.678 1.00 96.25 105 ASP A CA 1
ATOM 845 C C . ASP A 1 105 ? -12.385 -11.790 3.717 1.00 96.25 105 ASP A C 1
ATOM 847 O O . ASP A 1 105 ? -12.165 -10.627 3.385 1.00 96.25 105 ASP A O 1
ATOM 851 N N . LYS A 1 106 ? -12.668 -12.128 4.980 1.00 95.88 106 LYS A N 1
ATOM 852 C CA . LYS A 1 106 ? -12.748 -11.144 6.067 1.00 95.88 106 LYS A CA 1
ATOM 853 C C . LYS A 1 106 ? -11.396 -10.473 6.306 1.00 95.88 106 LYS A C 1
ATOM 855 O O . LYS A 1 106 ? -11.328 -9.254 6.448 1.00 95.88 106 LYS A O 1
ATOM 860 N N . ILE A 1 107 ? -10.314 -11.251 6.284 1.00 97.12 107 ILE A N 1
ATOM 861 C CA . ILE A 1 107 ? -8.951 -10.732 6.426 1.00 97.12 107 ILE A CA 1
ATOM 862 C C . ILE A 1 107 ? -8.631 -9.769 5.274 1.00 97.12 107 ILE A C 1
ATOM 864 O O . ILE A 1 107 ? -8.280 -8.621 5.523 1.00 97.12 107 ILE A O 1
ATOM 868 N N . ALA A 1 108 ? -8.801 -10.192 4.021 1.00 97.81 108 ALA A N 1
ATOM 869 C CA . ALA A 1 108 ? -8.434 -9.385 2.859 1.00 97.81 108 ALA A CA 1
ATOM 870 C C . ALA A 1 108 ? -9.320 -8.139 2.683 1.00 97.81 108 ALA A C 1
ATOM 872 O O . ALA A 1 108 ? -8.821 -7.017 2.573 1.00 97.81 108 ALA A O 1
ATOM 873 N N . LYS A 1 109 ? -10.644 -8.330 2.669 1.00 97.31 109 LYS A N 1
ATOM 874 C CA . LYS A 1 109 ? -11.607 -7.297 2.264 1.00 97.31 109 LYS A CA 1
ATOM 875 C C . LYS A 1 109 ? -11.983 -6.359 3.404 1.00 97.31 109 LYS A C 1
ATOM 877 O O . LYS A 1 109 ? -12.214 -5.178 3.163 1.00 97.31 109 LYS A O 1
ATOM 882 N N . THR A 1 110 ? -12.048 -6.870 4.636 1.00 96.50 110 THR A N 1
ATOM 883 C CA . THR A 1 110 ? -12.395 -6.067 5.816 1.00 96.50 110 THR A CA 1
ATOM 884 C C . THR A 1 110 ? -11.142 -5.604 6.538 1.00 96.50 110 THR A C 1
ATOM 886 O O . THR A 1 110 ? -10.879 -4.410 6.590 1.00 96.50 110 THR A O 1
ATOM 889 N N . TYR A 1 111 ? -10.335 -6.520 7.077 1.00 97.56 111 TYR A N 1
ATOM 890 C CA . TYR A 1 111 ? -9.244 -6.120 7.968 1.00 97.56 111 TYR A CA 1
ATOM 891 C C . TYR A 1 111 ? -8.134 -5.370 7.248 1.00 97.56 111 TYR A C 1
ATOM 893 O O . TYR A 1 111 ? -7.676 -4.366 7.781 1.00 97.56 111 TYR A O 1
ATOM 901 N N . TYR A 1 112 ? -7.761 -5.806 6.044 1.00 98.06 112 TYR A N 1
ATOM 902 C CA . TYR A 1 112 ? -6.778 -5.145 5.182 1.00 98.06 112 TYR A CA 1
ATOM 903 C C . TYR A 1 112 ? -7.415 -4.211 4.139 1.00 98.06 112 TYR A C 1
ATOM 905 O O . TYR A 1 112 ? -6.715 -3.724 3.255 1.00 98.06 112 TYR A O 1
ATOM 913 N N . SER A 1 113 ? -8.721 -3.937 4.233 1.00 97.62 113 SER A N 1
ATOM 914 C CA . SER A 1 113 ? -9.435 -2.951 3.406 1.00 97.62 113 SER A CA 1
ATOM 915 C C . SER A 1 113 ? -9.177 -3.060 1.893 1.00 97.62 113 SER A C 1
ATOM 917 O O . SER A 1 113 ? -9.048 -2.046 1.209 1.00 97.62 113 SER A O 1
ATOM 919 N N . ASN A 1 114 ? -9.118 -4.288 1.362 1.00 98.44 114 ASN A N 1
ATOM 920 C CA . ASN A 1 114 ? -8.830 -4.604 -0.046 1.00 98.44 114 ASN A CA 1
ATOM 921 C C . ASN A 1 114 ? -7.417 -4.227 -0.539 1.00 98.44 114 ASN A C 1
ATOM 923 O O . ASN A 1 114 ? -7.179 -4.214 -1.743 1.00 98.44 114 ASN A O 1
ATOM 927 N N . LEU A 1 115 ? -6.446 -3.987 0.355 1.00 98.44 115 LEU A N 1
ATOM 928 C CA . LEU A 1 115 ? -5.016 -3.905 -0.012 1.00 98.44 115 LEU A CA 1
ATOM 929 C C . LEU A 1 115 ? -4.465 -5.232 -0.563 1.00 98.44 115 LEU A C 1
ATOM 931 O O . LEU A 1 115 ? -3.373 -5.288 -1.125 1.00 98.44 115 LEU A O 1
ATOM 935 N N . THR A 1 116 ? -5.227 -6.307 -0.388 1.00 97.50 116 THR A N 1
ATOM 936 C CA . THR A 1 116 ? -4.998 -7.635 -0.943 1.00 97.50 116 THR A CA 1
ATOM 937 C C . THR A 1 116 ? -6.347 -8.271 -1.277 1.00 97.50 116 THR A C 1
ATOM 939 O O . THR A 1 116 ? -7.399 -7.748 -0.898 1.00 97.50 116 THR A O 1
ATOM 942 N N . ASP A 1 117 ? -6.329 -9.421 -1.940 1.00 95.56 117 ASP A N 1
ATOM 943 C CA . ASP A 1 117 ? -7.517 -10.226 -2.207 1.00 95.56 117 ASP A CA 1
ATOM 944 C C . ASP A 1 117 ? -7.406 -11.613 -1.559 1.00 95.56 117 ASP A C 1
ATOM 946 O O . ASP A 1 117 ? -6.323 -12.092 -1.216 1.00 95.56 117 ASP A O 1
ATOM 950 N N . SER A 1 118 ? -8.544 -12.271 -1.358 1.00 94.94 118 SER A N 1
ATOM 951 C CA . SER A 1 118 ? -8.590 -13.558 -0.667 1.00 94.94 118 SER A CA 1
ATOM 952 C C . SER A 1 118 ? -7.906 -14.687 -1.425 1.00 94.94 118 SER A C 1
ATOM 954 O O . SER A 1 118 ? -7.347 -15.569 -0.774 1.00 94.94 118 SER A O 1
ATOM 956 N N . ASN A 1 119 ? -7.879 -14.655 -2.761 1.00 93.44 119 ASN A N 1
ATOM 957 C CA . ASN A 1 119 ? -7.144 -15.648 -3.545 1.00 93.44 119 ASN A CA 1
ATOM 958 C C . ASN A 1 119 ? -5.639 -15.474 -3.333 1.00 93.44 119 ASN A C 1
ATOM 960 O O . ASN A 1 119 ? -4.913 -16.462 -3.228 1.00 93.44 119 ASN A O 1
ATOM 964 N N . TRP A 1 120 ? -5.170 -14.230 -3.235 1.00 92.06 120 TRP A N 1
ATOM 965 C CA . TRP A 1 120 ? -3.778 -13.912 -2.950 1.00 92.06 120 TRP A CA 1
ATOM 966 C C . TRP A 1 120 ? -3.388 -14.361 -1.547 1.00 92.06 120 TRP A C 1
ATOM 968 O O . TRP A 1 120 ? -2.410 -15.090 -1.394 1.00 92.06 120 TRP A O 1
ATOM 978 N N . VAL A 1 121 ? -4.198 -14.043 -0.532 1.00 94.62 121 VAL A N 1
ATOM 979 C CA . VAL A 1 121 ? -3.976 -14.549 0.831 1.00 94.62 121 VAL A CA 1
ATOM 980 C C . VAL A 1 121 ? -3.971 -16.079 0.833 1.00 94.62 121 VAL A C 1
ATOM 982 O O . VAL A 1 121 ? -3.028 -16.686 1.330 1.00 94.62 121 VAL A O 1
ATOM 985 N N . GLN A 1 122 ? -4.954 -16.733 0.217 1.00 94.00 122 GLN A N 1
ATOM 986 C CA . GLN A 1 122 ? -5.007 -18.193 0.158 1.00 94.00 122 GLN A CA 1
ATOM 987 C C . GLN A 1 122 ? -3.779 -18.797 -0.540 1.00 94.00 122 GLN A C 1
ATOM 989 O O . GLN A 1 122 ? -3.241 -19.791 -0.067 1.00 94.00 122 GLN A O 1
ATOM 994 N N . LYS A 1 123 ? -3.295 -18.200 -1.634 1.00 92.00 123 LYS A N 1
ATOM 995 C CA . LYS A 1 123 ? -2.146 -18.705 -2.403 1.00 92.00 123 LYS A CA 1
ATOM 996 C C . LYS A 1 123 ? -0.863 -18.816 -1.572 1.00 92.00 123 LYS A C 1
ATOM 998 O O . LYS A 1 123 ? -0.065 -19.718 -1.818 1.00 92.00 123 LYS A O 1
ATOM 1003 N N . PHE A 1 124 ? -0.662 -17.922 -0.604 1.00 90.69 124 PHE A N 1
ATOM 1004 C CA . PHE A 1 124 ? 0.538 -17.887 0.244 1.00 90.69 124 PHE A CA 1
ATOM 1005 C C . PHE A 1 124 ? 0.350 -18.555 1.613 1.00 90.69 124 PHE A C 1
ATOM 1007 O O . PHE A 1 124 ? 1.199 -18.408 2.499 1.00 90.69 124 PHE A O 1
ATOM 1014 N N . ASN A 1 125 ? -0.741 -19.303 1.794 1.00 94.62 125 ASN A N 1
ATOM 1015 C CA . ASN A 1 125 ? -1.039 -20.031 3.021 1.00 94.62 125 ASN A CA 1
ATOM 1016 C C . ASN A 1 125 ? -1.489 -21.464 2.713 1.00 94.62 125 ASN A C 1
ATOM 1018 O O . ASN A 1 125 ? -2.074 -21.751 1.678 1.00 94.62 125 ASN A O 1
ATOM 1022 N N . SER A 1 126 ? -1.218 -22.388 3.632 1.00 91.75 126 SER A N 1
ATOM 1023 C CA . SER A 1 126 ? -1.537 -23.814 3.467 1.00 91.75 126 SER A CA 1
ATOM 1024 C C . SER A 1 126 ? -2.808 -24.253 4.200 1.00 91.75 126 SER A C 1
ATOM 1026 O O . SER A 1 126 ? -3.128 -25.443 4.208 1.00 91.75 126 SER A O 1
ATOM 1028 N N . PHE A 1 127 ? -3.528 -23.327 4.842 1.00 91.38 127 PHE A N 1
ATOM 1029 C CA . PHE A 1 127 ? -4.723 -23.660 5.616 1.00 91.38 127 PHE A CA 1
ATOM 1030 C C . PHE A 1 127 ? -5.943 -23.874 4.718 1.00 91.38 127 PHE A C 1
ATOM 1032 O O . PHE A 1 127 ? -6.064 -23.311 3.629 1.00 91.38 127 PHE A O 1
ATOM 1039 N N . ASN A 1 128 ? -6.878 -24.692 5.201 1.00 89.31 128 ASN A N 1
ATOM 1040 C CA . ASN A 1 128 ? -8.167 -24.859 4.548 1.00 89.31 128 ASN A CA 1
ATOM 1041 C C . ASN A 1 128 ? -8.967 -23.544 4.676 1.00 89.31 128 ASN A C 1
ATOM 1043 O O . ASN A 1 128 ? -9.167 -23.093 5.804 1.00 89.31 128 ASN A O 1
ATOM 1047 N N . PRO A 1 129 ? -9.476 -22.950 3.578 1.00 87.50 129 PRO A N 1
ATOM 1048 C CA . PRO A 1 129 ? -10.251 -21.704 3.627 1.00 87.50 129 PRO A CA 1
ATOM 1049 C C . PRO A 1 129 ? -11.482 -21.751 4.537 1.00 87.50 129 PRO A C 1
ATOM 1051 O O . PRO A 1 129 ? -11.899 -20.719 5.053 1.00 87.50 129 PRO A O 1
ATOM 1054 N N . ASN A 1 130 ? -12.054 -22.943 4.734 1.00 86.19 130 ASN A N 1
ATOM 1055 C CA . ASN A 1 130 ? -13.236 -23.158 5.569 1.00 86.19 130 ASN A CA 1
ATOM 1056 C C . ASN A 1 130 ? -12.891 -23.464 7.035 1.00 86.19 130 ASN A C 1
ATOM 1058 O O . ASN A 1 130 ? -13.795 -23.628 7.848 1.00 86.19 130 ASN A O 1
ATOM 1062 N N . ASN A 1 131 ? -11.606 -23.621 7.366 1.00 87.38 131 ASN A N 1
ATOM 1063 C CA . ASN A 1 131 ? -11.158 -23.964 8.711 1.00 87.38 131 ASN A CA 1
ATOM 1064 C C . ASN A 1 131 ? -9.722 -23.472 8.942 1.00 87.38 131 ASN A C 1
ATOM 1066 O O . ASN A 1 131 ? -8.763 -24.251 8.888 1.00 87.38 131 ASN A O 1
ATOM 1070 N N . ILE A 1 132 ? -9.581 -22.163 9.158 1.00 91.81 132 ILE A N 1
ATOM 1071 C CA . ILE A 1 132 ? -8.309 -21.540 9.528 1.00 91.81 132 ILE A CA 1
ATOM 1072 C C . ILE A 1 132 ? -8.156 -21.666 11.054 1.00 91.81 132 ILE A C 1
ATOM 1074 O O . ILE A 1 132 ? -9.035 -21.197 11.771 1.00 91.81 132 ILE A O 1
ATOM 1078 N N . PRO A 1 133 ? -7.085 -22.286 11.584 1.00 91.44 133 PRO A N 1
ATOM 1079 C CA . PRO A 1 133 ? -6.947 -22.475 13.028 1.00 91.44 133 PRO A CA 1
ATOM 1080 C C . PRO A 1 133 ? -6.791 -21.155 13.803 1.00 91.44 133 PRO A C 1
ATOM 1082 O O . PRO A 1 133 ? -5.912 -20.356 13.480 1.00 91.44 133 PRO A O 1
ATOM 1085 N N . ASP A 1 134 ? -7.546 -20.986 14.891 1.00 87.81 134 ASP A N 1
ATOM 1086 C CA . ASP A 1 134 ? -7.573 -19.771 15.731 1.00 87.81 134 ASP A CA 1
ATOM 1087 C C . ASP A 1 134 ? -6.226 -19.406 16.389 1.00 87.81 134 ASP A C 1
ATOM 1089 O O . ASP A 1 134 ? -6.023 -18.279 16.822 1.00 87.81 134 ASP A O 1
ATOM 1093 N N . THR A 1 135 ? -5.285 -20.346 16.493 1.00 84.25 135 THR A N 1
ATOM 1094 C CA . THR A 1 135 ? -3.946 -20.108 17.068 1.00 84.25 135 THR A CA 1
ATOM 1095 C C . THR A 1 135 ? -2.871 -19.845 16.014 1.00 84.25 135 THR A C 1
ATOM 1097 O O . THR A 1 135 ? -1.697 -19.681 16.353 1.00 84.25 135 THR A O 1
ATOM 1100 N N . SER A 1 136 ? -3.246 -19.835 14.733 1.00 89.12 136 SER A N 1
ATOM 1101 C CA . SER A 1 136 ? -2.310 -19.696 13.620 1.00 89.12 136 SER A CA 1
ATOM 1102 C C . SER A 1 136 ? -2.054 -18.237 13.234 1.00 89.12 136 SER A C 1
ATOM 1104 O O . SER A 1 136 ? -2.792 -17.321 13.603 1.00 89.12 136 SER A O 1
ATOM 1106 N N . SER A 1 137 ? -0.988 -18.031 12.460 1.00 94.31 137 SER A N 1
ATOM 1107 C CA . SER A 1 137 ? -0.738 -16.770 11.768 1.00 94.31 137 SER A CA 1
ATOM 1108 C C . SER A 1 137 ? -0.858 -16.975 10.266 1.00 94.31 137 SER A C 1
ATOM 1110 O O . SER A 1 137 ? -0.289 -17.923 9.723 1.00 94.31 137 SER A O 1
ATOM 1112 N N . VAL A 1 138 ? -1.550 -16.057 9.603 1.00 96.12 138 VAL A N 1
ATOM 1113 C CA . VAL A 1 138 ? -1.734 -16.026 8.152 1.00 96.12 138 VAL A CA 1
ATOM 1114 C C . VAL A 1 138 ? -0.784 -14.997 7.547 1.00 96.12 138 VAL A C 1
ATOM 1116 O O . VAL A 1 138 ? -0.638 -13.885 8.058 1.00 96.12 138 VAL A O 1
ATOM 1119 N N . ASN A 1 139 ? -0.133 -15.376 6.450 1.00 97.12 139 ASN A N 1
ATOM 1120 C CA . ASN A 1 139 ? 0.652 -14.473 5.620 1.00 97.12 139 ASN A CA 1
ATOM 1121 C C . ASN A 1 139 ? -0.297 -13.633 4.764 1.00 97.12 139 ASN A C 1
ATOM 1123 O O . ASN A 1 139 ? -1.054 -14.179 3.962 1.00 97.12 139 ASN A O 1
ATOM 1127 N N . VAL A 1 140 ? -0.260 -12.316 4.919 1.00 98.00 140 VAL A N 1
ATOM 1128 C CA . VAL A 1 140 ? -1.096 -11.390 4.159 1.00 98.00 140 VAL A CA 1
ATOM 1129 C C . VAL A 1 140 ? -0.197 -10.581 3.242 1.00 98.00 140 VAL A C 1
ATOM 1131 O O . VAL A 1 140 ? 0.497 -9.662 3.674 1.00 98.00 140 VAL A O 1
ATOM 1134 N N . THR A 1 141 ? -0.174 -10.963 1.970 1.00 97.06 141 THR A N 1
ATOM 1135 C CA . THR A 1 141 ? 0.690 -10.329 0.976 1.00 97.06 141 THR A CA 1
ATOM 1136 C C . THR A 1 141 ? 0.002 -9.109 0.375 1.00 97.06 141 THR A C 1
ATOM 1138 O O . THR A 1 141 ? -1.093 -9.227 -0.168 1.00 97.06 141 THR A O 1
ATOM 1141 N N . VAL A 1 142 ? 0.642 -7.947 0.439 1.00 98.19 142 VAL A N 1
ATOM 1142 C CA . VAL A 1 142 ? 0.179 -6.696 -0.179 1.00 98.19 142 VAL A CA 1
ATOM 1143 C C . VAL A 1 142 ? 1.187 -6.300 -1.242 1.00 98.19 142 VAL A C 1
ATOM 1145 O O . VAL A 1 142 ? 2.382 -6.223 -0.960 1.00 98.19 142 VAL A O 1
ATOM 1148 N N . ASN A 1 143 ? 0.725 -6.073 -2.468 1.00 97.88 143 ASN A N 1
ATOM 1149 C CA . ASN A 1 143 ? 1.611 -5.647 -3.547 1.00 97.88 143 ASN A CA 1
ATOM 1150 C C . ASN A 1 143 ? 1.982 -4.170 -3.390 1.00 97.88 143 ASN A C 1
ATOM 1152 O O . ASN A 1 143 ? 1.263 -3.400 -2.754 1.00 97.88 143 ASN A O 1
ATOM 1156 N N . CYS A 1 144 ? 3.096 -3.769 -3.990 1.00 98.44 144 CYS A N 1
ATOM 1157 C CA . CYS A 1 144 ? 3.575 -2.390 -3.995 1.00 98.44 144 CYS A CA 1
ATOM 1158 C C . CYS A 1 144 ? 4.264 -2.055 -5.318 1.00 98.44 144 CYS A C 1
ATOM 1160 O O . CYS A 1 144 ? 4.544 -2.930 -6.137 1.00 98.44 144 CYS A O 1
ATOM 1162 N N . SER A 1 145 ? 4.556 -0.772 -5.518 1.00 97.81 145 SER A N 1
ATOM 1163 C CA . SER A 1 145 ? 5.348 -0.281 -6.643 1.00 97.81 145 SER A CA 1
ATOM 1164 C C . SER A 1 145 ? 6.514 0.556 -6.128 1.00 97.81 145 SER A C 1
ATOM 1166 O O . SER A 1 145 ? 6.389 1.264 -5.132 1.00 97.81 145 SER A O 1
ATOM 1168 N N . CYS A 1 146 ? 7.639 0.491 -6.834 1.00 96.50 146 CYS A N 1
ATOM 1169 C CA . CYS A 1 146 ? 8.801 1.353 -6.607 1.00 96.50 146 CYS A CA 1
ATOM 1170 C C . CYS A 1 146 ? 8.967 2.406 -7.716 1.00 96.50 146 CYS A C 1
ATOM 1172 O O . CYS A 1 146 ? 10.013 3.047 -7.820 1.00 96.50 146 CYS A O 1
ATOM 1174 N N . GLY A 1 147 ? 7.941 2.567 -8.558 1.00 94.69 147 GLY A N 1
ATOM 1175 C CA . GLY A 1 147 ? 7.939 3.458 -9.713 1.00 94.69 147 GLY A CA 1
ATOM 1176 C C . GLY A 1 147 ? 8.599 2.886 -10.960 1.00 94.69 147 GLY A C 1
ATOM 1177 O O . GLY A 1 147 ? 9.214 1.821 -10.954 1.00 94.69 147 GLY A O 1
ATOM 1178 N N . ASP A 1 148 ? 8.464 3.638 -12.049 1.00 93.94 148 ASP A N 1
ATOM 1179 C CA . ASP A 1 148 ? 9.093 3.349 -13.332 1.00 93.94 148 ASP A CA 1
ATOM 1180 C C . ASP A 1 148 ? 9.706 4.631 -13.898 1.00 93.94 148 ASP A C 1
ATOM 1182 O O . ASP A 1 148 ? 9.011 5.538 -14.360 1.00 93.94 148 ASP A O 1
ATOM 1186 N N . SER A 1 149 ? 11.038 4.673 -13.912 1.00 92.69 149 SER A N 1
ATOM 1187 C CA . SER A 1 149 ? 11.816 5.786 -14.464 1.00 92.69 149 SER A CA 1
ATOM 1188 C C . SER A 1 149 ? 11.550 6.087 -15.946 1.00 92.69 149 SER A C 1
ATOM 1190 O O . SER A 1 149 ? 11.934 7.161 -16.415 1.00 92.69 149 SER A O 1
ATOM 1192 N N . LYS A 1 150 ? 10.928 5.159 -16.692 1.00 93.25 150 LYS A N 1
ATOM 1193 C CA . LYS A 1 150 ? 10.476 5.379 -18.074 1.00 93.25 150 LYS A CA 1
ATOM 1194 C C . LYS A 1 150 ? 9.183 6.192 -18.142 1.00 93.25 150 LYS A C 1
ATOM 1196 O O . LYS A 1 150 ? 8.947 6.841 -19.157 1.00 93.25 150 LYS A O 1
ATOM 1201 N N . VAL A 1 151 ? 8.366 6.158 -17.089 1.00 94.25 151 VAL A N 1
ATOM 1202 C CA . VAL A 1 151 ? 7.147 6.967 -16.966 1.00 94.25 151 VAL A CA 1
ATOM 1203 C C . VAL A 1 151 ? 7.502 8.342 -16.406 1.00 94.25 151 VAL A C 1
ATOM 1205 O O . VAL A 1 151 ? 7.220 9.352 -17.050 1.00 94.25 151 VAL A O 1
ATOM 1208 N N . SER A 1 152 ? 8.163 8.393 -15.245 1.00 92.75 152 SER A N 1
ATOM 1209 C CA . SER A 1 152 ? 8.685 9.632 -14.660 1.00 92.75 152 SER A CA 1
ATOM 1210 C C . SER A 1 152 ? 9.788 9.352 -13.636 1.00 92.75 152 SER A C 1
ATOM 1212 O O . SER A 1 152 ? 9.795 8.331 -12.954 1.00 92.75 152 SER A O 1
ATOM 1214 N N . LYS A 1 153 ? 10.732 10.289 -13.507 1.00 93.88 153 LYS A N 1
ATOM 1215 C CA . LYS A 1 153 ? 11.779 10.262 -12.470 1.00 93.88 153 LYS A CA 1
ATOM 1216 C C . LYS A 1 153 ? 11.387 11.027 -11.203 1.00 93.88 153 LYS A C 1
ATOM 1218 O O . LYS A 1 153 ? 12.127 10.991 -10.225 1.00 93.88 153 LYS A O 1
ATOM 1223 N N . GLU A 1 154 ? 10.247 11.710 -11.211 1.00 92.88 154 GLU A N 1
ATOM 1224 C CA . GLU A 1 154 ? 9.774 12.542 -10.096 1.00 92.88 154 GLU A CA 1
ATOM 1225 C C . GLU A 1 154 ? 9.074 11.732 -8.999 1.00 92.88 154 GLU A C 1
ATOM 1227 O O . GLU A 1 154 ? 8.881 12.243 -7.901 1.00 92.88 154 GLU A O 1
ATOM 1232 N N . TYR A 1 155 ? 8.746 10.463 -9.267 1.00 94.88 155 TYR A N 1
ATOM 1233 C CA . TYR A 1 155 ? 7.968 9.618 -8.363 1.00 94.88 155 TYR A CA 1
ATOM 1234 C C . TYR A 1 155 ? 8.665 8.272 -8.127 1.00 94.88 155 TYR A C 1
ATOM 1236 O O . TYR A 1 155 ? 8.866 7.486 -9.050 1.00 94.88 155 TYR A O 1
ATOM 1244 N N . GLY A 1 156 ? 9.038 8.017 -6.877 1.00 95.31 156 GLY A N 1
ATOM 1245 C CA . GLY A 1 156 ? 9.716 6.816 -6.381 1.00 95.31 156 GLY A CA 1
ATOM 1246 C C . GLY A 1 156 ? 9.108 6.250 -5.098 1.00 95.31 156 GLY A C 1
ATOM 1247 O O . GLY A 1 156 ? 9.547 5.201 -4.640 1.00 95.31 156 GLY A O 1
ATOM 1248 N N . LEU A 1 157 ? 8.106 6.928 -4.533 1.00 97.62 157 LEU A N 1
ATOM 1249 C CA . LEU A 1 157 ? 7.243 6.419 -3.473 1.00 97.62 157 LEU A CA 1
ATOM 1250 C C . LEU A 1 157 ? 5.839 6.253 -4.047 1.00 97.62 157 LEU A C 1
ATOM 1252 O O . LEU A 1 157 ? 5.329 7.176 -4.681 1.00 97.62 157 LEU A O 1
ATOM 1256 N N . PHE A 1 158 ? 5.228 5.091 -3.835 1.00 98.44 158 PHE A N 1
ATOM 1257 C CA . PHE A 1 158 ? 3.901 4.781 -4.360 1.00 98.44 158 PHE A CA 1
ATOM 1258 C C . PHE A 1 158 ? 2.971 4.280 -3.268 1.00 98.44 158 PHE A C 1
ATOM 1260 O O . PHE A 1 158 ? 3.388 3.592 -2.334 1.00 98.44 158 PHE A O 1
ATOM 1267 N N . VAL A 1 159 ? 1.699 4.615 -3.452 1.00 98.69 159 VAL A N 1
ATOM 1268 C CA . VAL A 1 159 ? 0.574 4.116 -2.681 1.00 98.69 159 VAL A CA 1
ATOM 1269 C C . VAL A 1 159 ? -0.085 2.984 -3.458 1.00 98.69 159 VAL A C 1
ATOM 1271 O O . VAL A 1 159 ? -0.494 3.157 -4.608 1.00 98.69 159 VAL A O 1
ATOM 1274 N N . THR A 1 160 ? -0.211 1.828 -2.821 1.00 98.81 160 THR A N 1
ATOM 1275 C CA . THR A 1 160 ? -1.111 0.752 -3.229 1.00 98.81 160 THR A CA 1
ATOM 1276 C C . THR A 1 160 ? -2.532 1.199 -2.915 1.00 98.81 160 THR A C 1
ATOM 1278 O O . THR A 1 160 ? -2.894 1.325 -1.745 1.00 98.81 160 THR A O 1
ATOM 1281 N N . TYR A 1 161 ? -3.316 1.485 -3.952 1.00 98.69 161 TYR A N 1
ATOM 1282 C CA . TYR A 1 161 ? -4.615 2.144 -3.853 1.00 98.69 161 TYR A CA 1
ATOM 1283 C C . TYR A 1 161 ? -5.735 1.204 -4.326 1.00 98.69 161 TYR A C 1
ATOM 1285 O O . TYR A 1 161 ? -5.946 1.054 -5.532 1.00 98.69 161 TYR A O 1
ATOM 1293 N N . PRO A 1 162 ? -6.460 0.546 -3.402 1.00 98.56 162 PRO A N 1
ATOM 1294 C CA . PRO A 1 162 ? -7.643 -0.229 -3.749 1.00 98.56 162 PRO A CA 1
ATOM 1295 C C . PRO A 1 162 ? -8.756 0.707 -4.217 1.00 98.56 162 PRO A C 1
ATOM 1297 O O . PRO A 1 162 ? -9.153 1.605 -3.467 1.00 98.56 162 PRO A O 1
ATOM 1300 N N . LEU A 1 163 ? -9.251 0.498 -5.435 1.00 98.44 163 LEU A N 1
ATOM 1301 C CA . LEU A 1 163 ? -10.368 1.254 -5.993 1.00 98.44 163 LEU A CA 1
ATOM 1302 C C . LEU A 1 163 ? -11.662 0.903 -5.260 1.00 98.44 163 LEU A C 1
ATOM 1304 O O . LEU A 1 163 ? -11.908 -0.253 -4.905 1.00 98.44 163 LEU A O 1
ATOM 1308 N N . ARG A 1 164 ? -12.496 1.916 -5.059 1.00 97.62 164 ARG A N 1
ATOM 1309 C CA . ARG A 1 164 ? -13.830 1.828 -4.470 1.00 97.62 164 ARG A CA 1
ATOM 1310 C C . ARG A 1 164 ? -14.872 2.401 -5.437 1.00 97.62 164 ARG A C 1
ATOM 1312 O O . ARG A 1 164 ? -14.494 3.103 -6.370 1.00 97.62 164 ARG A O 1
ATOM 1319 N N . PRO A 1 165 ? -16.170 2.081 -5.280 1.00 97.62 165 PRO A N 1
ATOM 1320 C CA . PRO A 1 165 ? -17.207 2.476 -6.242 1.00 97.62 165 PRO A CA 1
ATOM 1321 C C . PRO A 1 165 ? -17.308 3.981 -6.525 1.00 97.62 165 PRO A C 1
ATOM 1323 O O . PRO A 1 165 ? -17.797 4.373 -7.578 1.00 97.62 165 PRO A O 1
ATOM 1326 N N . GLU A 1 166 ? -16.879 4.816 -5.582 1.00 96.12 166 GLU A N 1
ATOM 1327 C CA . GLU A 1 166 ? -16.835 6.274 -5.698 1.00 96.12 166 GLU A CA 1
ATOM 1328 C C . GLU A 1 166 ? -15.611 6.818 -6.456 1.00 96.12 166 GLU A C 1
ATOM 1330 O O . GLU A 1 166 ? -15.577 8.007 -6.783 1.00 96.12 166 GLU A O 1
ATOM 1335 N N . ASP A 1 167 ? -14.608 5.979 -6.719 1.00 97.62 167 ASP A N 1
ATOM 1336 C CA . ASP A 1 167 ? -13.358 6.398 -7.340 1.00 97.62 167 ASP A CA 1
ATOM 1337 C C . ASP A 1 167 ? -13.491 6.531 -8.865 1.00 97.62 167 ASP A C 1
ATOM 1339 O O . ASP A 1 167 ? -14.238 5.823 -9.537 1.00 97.62 167 ASP A O 1
ATOM 1343 N N . SER A 1 168 ? -12.725 7.470 -9.413 1.00 97.38 168 SER A N 1
ATOM 1344 C CA . SER A 1 168 ? -12.553 7.722 -10.842 1.00 97.38 168 SER A CA 1
ATOM 1345 C C . SER A 1 168 ? -11.135 8.233 -11.080 1.00 97.38 168 SER A C 1
ATOM 1347 O O . SER A 1 168 ? -10.450 8.665 -10.147 1.00 97.38 168 SER A O 1
ATOM 1349 N N . LEU A 1 169 ? -10.679 8.233 -12.334 1.00 96.06 169 LEU A N 1
ATOM 1350 C CA . LEU A 1 169 ? -9.365 8.791 -12.658 1.00 96.06 169 LEU A CA 1
ATOM 1351 C C . LEU A 1 169 ? -9.290 10.269 -12.248 1.00 96.06 169 LEU A C 1
ATOM 1353 O O . LEU A 1 169 ? -8.307 10.711 -11.660 1.00 96.06 169 LEU A O 1
ATOM 1357 N N . GLU A 1 170 ? -10.353 11.021 -12.516 1.00 93.69 170 GLU A N 1
ATOM 1358 C CA . GLU A 1 170 ? -10.451 12.451 -12.252 1.00 93.69 170 GLU A CA 1
ATOM 1359 C C . GLU A 1 170 ? -10.508 12.764 -10.752 1.00 93.69 170 GLU A C 1
ATOM 1361 O O . GLU A 1 170 ? -9.899 13.744 -10.315 1.00 93.69 170 GLU A O 1
ATOM 1366 N N . SER A 1 171 ? -11.213 11.953 -9.951 1.00 94.88 171 SER A N 1
ATOM 1367 C CA . SER A 1 171 ? -11.225 12.132 -8.494 1.00 94.88 171 SER A CA 1
ATOM 1368 C C . SER A 1 171 ? -9.857 11.855 -7.887 1.00 94.88 171 SER A C 1
ATOM 1370 O O . SER A 1 171 ? -9.364 12.684 -7.132 1.00 94.88 171 SER A O 1
ATOM 1372 N N . ILE A 1 172 ? -9.194 10.773 -8.300 1.00 95.56 172 ILE A N 1
ATOM 1373 C CA . ILE A 1 172 ? -7.867 10.413 -7.790 1.00 95.56 172 ILE A CA 1
ATOM 1374 C C . ILE A 1 172 ? -6.821 11.469 -8.177 1.00 95.56 172 ILE A C 1
ATOM 1376 O O . ILE A 1 172 ? -6.018 11.877 -7.343 1.00 95.56 172 ILE A O 1
ATOM 1380 N N . VAL A 1 173 ? -6.835 11.967 -9.420 1.00 94.06 173 VAL A N 1
ATOM 1381 C CA . VAL A 1 173 ? -5.932 13.051 -9.861 1.00 94.06 173 VAL A CA 1
ATOM 1382 C C . VAL A 1 173 ? -6.112 14.311 -9.016 1.00 94.06 173 VAL A C 1
ATOM 1384 O O . VAL A 1 173 ? -5.121 14.947 -8.649 1.00 94.06 173 VAL A O 1
ATOM 1387 N N . ARG A 1 174 ? -7.363 14.673 -8.711 1.00 91.56 174 ARG A N 1
ATOM 1388 C CA . ARG A 1 174 ? -7.681 15.827 -7.868 1.00 91.56 174 ARG A CA 1
ATOM 1389 C C . ARG A 1 174 ? -7.169 15.626 -6.445 1.00 91.56 174 ARG A C 1
ATOM 1391 O O . ARG A 1 174 ? -6.512 16.519 -5.927 1.00 91.56 174 ARG A O 1
ATOM 1398 N N . ASP A 1 175 ? -7.416 14.465 -5.852 1.00 90.38 175 ASP A N 1
ATOM 1399 C CA . ASP A 1 175 ? -7.040 14.186 -4.463 1.00 90.38 175 ASP A CA 1
ATOM 1400 C C . ASP A 1 175 ? -5.511 14.150 -4.280 1.00 90.38 175 ASP A C 1
ATOM 1402 O O . ASP A 1 175 ? -4.990 14.585 -3.256 1.00 90.38 175 ASP A O 1
ATOM 1406 N N . LEU A 1 176 ? -4.762 13.726 -5.304 1.00 89.25 176 LEU A N 1
ATOM 1407 C CA . LEU A 1 176 ? -3.294 13.751 -5.286 1.00 89.25 176 LEU A CA 1
ATOM 1408 C C . LEU A 1 176 ? -2.694 15.162 -5.398 1.00 89.25 176 LEU A C 1
ATOM 1410 O O . LEU A 1 176 ? -1.493 15.328 -5.143 1.00 89.25 176 LEU A O 1
ATOM 1414 N N . ASN A 1 177 ? -3.489 16.177 -5.763 1.00 86.19 177 ASN A N 1
ATOM 1415 C CA . ASN A 1 177 ? -3.045 17.562 -5.951 1.00 86.19 177 ASN A CA 1
ATOM 1416 C C . ASN A 1 177 ? -1.768 17.659 -6.812 1.00 86.19 177 ASN A C 1
ATOM 1418 O O . ASN A 1 177 ? -0.750 18.222 -6.395 1.00 86.19 177 ASN A O 1
ATOM 1422 N N . PHE A 1 178 ? -1.789 17.067 -8.011 1.00 80.31 178 PHE A N 1
ATOM 1423 C CA . PHE A 1 178 ? -0.689 17.222 -8.967 1.00 80.31 178 PHE A CA 1
ATOM 1424 C C . PHE A 1 178 ? -0.477 18.708 -9.321 1.00 80.31 178 PHE A C 1
ATOM 1426 O O . PHE A 1 178 ? -1.429 19.432 -9.615 1.00 80.31 178 PHE A O 1
ATOM 1433 N N . SER A 1 179 ? 0.777 19.176 -9.283 1.00 58.28 179 SER A N 1
ATOM 1434 C CA . SER A 1 179 ? 1.125 20.569 -9.593 1.00 58.28 179 SER A CA 1
ATOM 1435 C C . SER A 1 179 ? 0.766 20.934 -11.038 1.00 58.28 179 SER A C 1
ATOM 1437 O O . SER A 1 179 ? 0.923 20.127 -11.961 1.00 58.28 179 SER A O 1
ATOM 1439 N N . ALA A 1 180 ? 0.334 22.183 -11.241 1.00 45.25 180 ALA A N 1
ATOM 1440 C CA . ALA A 1 180 ? -0.024 22.728 -12.548 1.00 45.25 180 ALA A CA 1
ATOM 1441 C C . ALA A 1 180 ? 1.071 22.461 -13.603 1.00 45.25 180 ALA A C 1
ATOM 1443 O O . ALA A 1 180 ? 2.233 22.805 -13.399 1.00 45.25 180 ALA A O 1
ATOM 1444 N N . GLY A 1 181 ? 0.689 21.849 -14.731 1.00 51.12 181 GLY A N 1
ATOM 1445 C CA . GLY A 1 181 ? 1.592 21.499 -15.838 1.00 51.12 181 GLY A CA 1
ATOM 1446 C C . GLY A 1 181 ? 1.901 20.004 -15.984 1.00 51.12 181 GLY A C 1
ATOM 1447 O O . GLY A 1 181 ? 2.471 19.611 -16.999 1.00 51.12 181 GLY A O 1
ATOM 1448 N N . THR A 1 182 ? 1.489 19.163 -15.032 1.00 62.28 182 THR A N 1
ATOM 1449 C CA . THR A 1 182 ? 1.493 17.701 -15.197 1.00 62.28 182 THR A CA 1
ATOM 1450 C C . THR A 1 182 ? 0.114 17.219 -15.644 1.00 62.28 182 THR A C 1
ATOM 1452 O O . THR A 1 182 ? -0.894 17.519 -15.008 1.00 62.28 182 THR A O 1
ATOM 1455 N N . ASP A 1 183 ? 0.047 16.470 -16.747 1.00 82.94 183 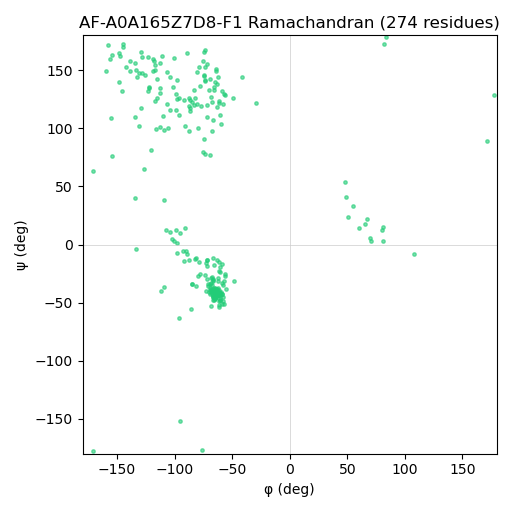ASP A N 1
ATOM 1456 C CA . ASP A 1 183 ? -1.162 15.721 -17.105 1.00 82.94 183 ASP A CA 1
ATOM 1457 C C . ASP A 1 183 ? -1.250 14.494 -16.183 1.00 82.94 183 ASP A C 1
ATOM 1459 O O . ASP A 1 183 ? -0.810 13.394 -16.518 1.00 82.94 183 ASP A O 1
ATOM 1463 N N . GLY A 1 184 ? -1.725 14.717 -14.952 1.00 90.62 184 GLY A N 1
ATOM 1464 C CA . GLY A 1 184 ? -1.826 13.683 -13.919 1.00 90.62 184 GLY A CA 1
ATOM 1465 C C . GLY A 1 184 ? -2.664 12.482 -14.366 1.00 90.62 184 GLY A C 1
ATOM 1466 O O . GLY A 1 184 ? -2.364 11.352 -13.990 1.00 90.62 184 GLY A O 1
ATOM 1467 N N . ALA A 1 185 ? -3.662 12.700 -15.227 1.00 93.06 185 ALA A N 1
ATOM 1468 C CA . ALA A 1 185 ? -4.474 11.627 -15.788 1.00 93.06 185 ALA A CA 1
ATOM 1469 C C . ALA A 1 185 ? -3.647 10.729 -16.721 1.00 93.06 185 ALA A C 1
ATOM 1471 O O . ALA A 1 185 ? -3.675 9.503 -16.585 1.00 93.06 185 ALA A O 1
ATOM 1472 N N . ASP A 1 186 ? -2.874 11.322 -17.635 1.00 93.69 186 ASP A N 1
ATOM 1473 C CA . ASP A 1 186 ? -1.931 10.579 -18.477 1.00 93.69 186 ASP A CA 1
ATOM 1474 C C . ASP A 1 186 ? -0.858 9.859 -17.643 1.00 93.69 186 ASP A C 1
ATOM 1476 O O . ASP A 1 186 ? -0.569 8.681 -17.874 1.00 93.69 186 ASP A O 1
ATOM 1480 N N . LEU A 1 187 ? -0.312 10.525 -16.622 1.00 94.88 187 LEU A N 1
ATOM 1481 C CA . LEU A 1 187 ? 0.669 9.932 -15.713 1.00 94.88 187 LEU A CA 1
ATOM 1482 C C . LEU A 1 187 ? 0.119 8.667 -15.031 1.00 94.88 187 LEU A C 1
ATOM 1484 O O . LEU A 1 187 ? 0.765 7.617 -15.066 1.00 94.88 187 LEU A O 1
ATOM 1488 N N . LEU A 1 188 ? -1.074 8.745 -14.432 1.00 96.25 188 LEU A N 1
ATOM 1489 C CA . LEU A 1 188 ? -1.687 7.606 -13.747 1.00 96.25 188 LEU A CA 1
ATOM 1490 C C . LEU A 1 188 ? -2.027 6.463 -14.709 1.00 96.25 188 LEU A C 1
ATOM 1492 O O . LEU A 1 188 ? -1.812 5.303 -14.354 1.00 96.25 188 LEU A O 1
ATOM 1496 N N . ARG A 1 189 ? -2.479 6.761 -15.935 1.00 96.50 189 ARG A N 1
ATOM 1497 C CA . ARG A 1 189 ? -2.703 5.745 -16.982 1.00 96.50 189 ARG A CA 1
ATOM 1498 C C . ARG A 1 189 ? -1.413 5.040 -17.390 1.00 96.50 189 ARG A C 1
ATOM 1500 O O . ARG A 1 189 ? -1.428 3.832 -17.607 1.00 96.50 189 ARG A O 1
ATOM 1507 N N . ARG A 1 190 ? -0.293 5.764 -17.476 1.00 97.00 190 ARG A N 1
ATOM 1508 C CA . ARG A 1 190 ? 1.011 5.171 -17.813 1.00 97.00 190 ARG A CA 1
ATOM 1509 C C . ARG A 1 190 ? 1.575 4.301 -16.692 1.00 97.00 190 ARG A C 1
ATOM 1511 O O . ARG A 1 190 ? 2.199 3.289 -16.994 1.00 97.00 190 ARG A O 1
ATOM 1518 N N . TYR A 1 191 ? 1.326 4.646 -15.428 1.00 96.94 191 TYR A N 1
ATOM 1519 C CA . TYR A 1 191 ? 1.661 3.767 -14.300 1.00 96.94 191 TYR A CA 1
ATOM 1520 C C . TYR A 1 191 ? 0.730 2.558 -14.168 1.00 96.94 191 TYR A C 1
ATOM 1522 O O . TYR A 1 191 ? 1.154 1.525 -13.657 1.00 96.94 191 TYR A O 1
ATOM 1530 N N . ASN A 1 192 ? -0.512 2.666 -14.645 1.00 98.06 192 ASN A N 1
ATOM 1531 C CA . ASN A 1 192 ? -1.536 1.630 -14.526 1.00 98.06 192 ASN A CA 1
ATOM 1532 C C . ASN A 1 192 ? -2.129 1.289 -15.904 1.00 98.06 192 ASN A C 1
ATOM 1534 O O . ASN A 1 192 ? -3.308 1.556 -16.160 1.00 98.06 192 ASN A O 1
ATOM 1538 N N . PRO A 1 193 ? -1.322 0.734 -16.826 1.00 97.06 193 PRO A N 1
ATOM 1539 C CA . PRO A 1 193 ? -1.764 0.482 -18.190 1.00 97.06 193 PRO A CA 1
ATOM 1540 C C . PRO A 1 193 ? -2.946 -0.496 -18.210 1.00 97.06 193 PRO A C 1
ATOM 1542 O O . PRO A 1 193 ? -2.851 -1.614 -17.710 1.00 97.06 19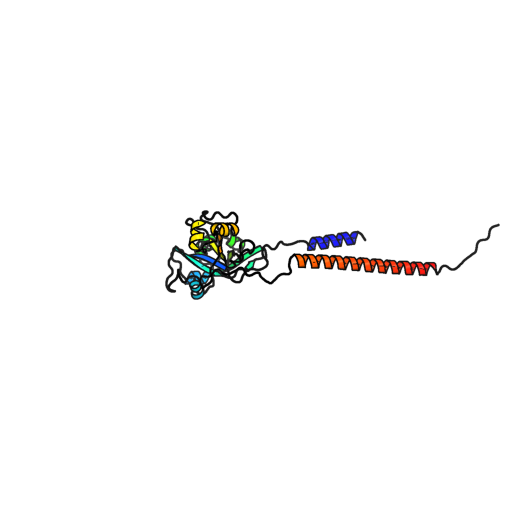3 PRO A O 1
ATOM 1545 N N . GLY A 1 194 ? -4.058 -0.068 -18.813 1.00 96.00 194 GLY A N 1
ATOM 1546 C CA . GLY A 1 194 ? -5.281 -0.868 -18.939 1.00 96.00 194 GLY A CA 1
ATOM 1547 C C . GLY A 1 194 ? -6.178 -0.895 -17.698 1.00 96.00 194 GLY A C 1
ATOM 1548 O O . GLY A 1 194 ? -7.196 -1.581 -17.727 1.00 96.00 194 GLY A O 1
ATOM 1549 N N . ALA A 1 195 ? -5.838 -0.164 -16.632 1.00 97.31 195 ALA A N 1
ATOM 1550 C CA . ALA A 1 195 ? -6.696 -0.063 -15.458 1.00 97.31 195 ALA A CA 1
ATOM 1551 C C . ALA A 1 195 ? -7.961 0.758 -15.753 1.00 97.31 195 ALA A C 1
ATOM 1553 O O . ALA A 1 195 ? -7.890 1.863 -16.299 1.00 97.31 195 ALA A O 1
ATOM 1554 N N . ASP A 1 196 ? -9.109 0.230 -15.335 1.00 97.81 196 ASP A N 1
ATOM 1555 C CA . ASP A 1 196 ? -10.354 0.984 -15.232 1.00 97.81 196 ASP A CA 1
ATOM 1556 C C . ASP A 1 196 ? -10.456 1.578 -13.823 1.00 97.81 196 ASP A C 1
ATOM 1558 O O . ASP A 1 196 ? -10.783 0.890 -12.857 1.00 97.81 196 ASP A O 1
ATOM 1562 N N . PHE A 1 197 ? -10.159 2.873 -13.707 1.00 97.69 197 PHE A N 1
ATOM 1563 C CA . PHE A 1 197 ? -10.188 3.600 -12.436 1.00 97.69 197 PHE A CA 1
ATOM 1564 C C . PHE A 1 197 ? -11.602 3.745 -11.851 1.00 97.69 197 PHE A C 1
ATOM 1566 O O . PHE A 1 197 ? -11.721 4.142 -10.700 1.00 97.69 197 PHE A O 1
ATOM 1573 N N . SER A 1 198 ? -12.654 3.430 -12.619 1.00 98.06 198 SER A N 1
ATOM 1574 C CA . SER A 1 198 ? -14.056 3.442 -12.168 1.00 98.06 198 SER A CA 1
ATOM 1575 C C . SER A 1 198 ? -14.614 2.034 -11.917 1.00 98.06 198 SER A C 1
ATOM 1577 O O . SER A 1 198 ? -15.815 1.873 -11.706 1.00 98.06 198 SER A O 1
ATOM 1579 N N . ALA A 1 199 ? -13.765 0.999 -11.909 1.00 97.62 199 ALA A N 1
ATOM 1580 C CA . ALA A 1 199 ? -14.197 -0.39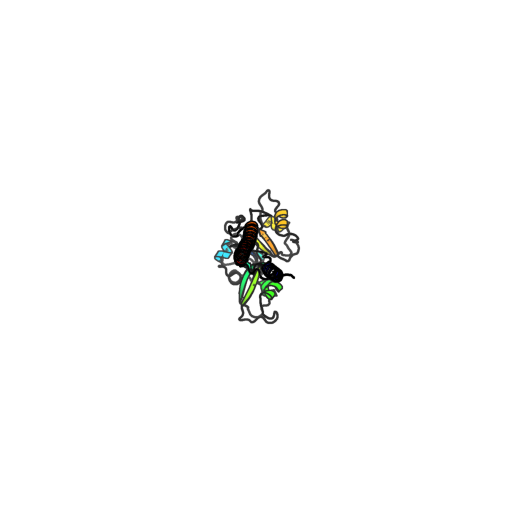0 -11.726 1.00 97.62 199 ALA A CA 1
ATOM 1581 C C . ALA A 1 199 ? -14.790 -0.683 -10.334 1.00 97.62 199 ALA A C 1
ATOM 1583 O O . ALA A 1 199 ? -15.421 -1.721 -10.130 1.00 97.62 199 ALA A O 1
ATOM 1584 N N . GLY A 1 200 ? -14.542 0.185 -9.349 1.00 96.75 200 GLY A N 1
ATOM 1585 C CA . GLY A 1 200 ? -14.991 0.010 -7.968 1.00 96.75 200 GLY A CA 1
ATOM 1586 C C . GLY A 1 200 ? -14.299 -1.117 -7.194 1.00 96.75 200 GLY A C 1
ATOM 1587 O O . GLY A 1 200 ? -14.695 -1.431 -6.072 1.00 96.75 200 GLY A O 1
ATOM 1588 N N . THR A 1 201 ? -13.293 -1.748 -7.799 1.00 96.19 201 THR A N 1
ATOM 1589 C CA . THR A 1 201 ? -12.500 -2.837 -7.233 1.00 96.19 201 THR A CA 1
ATOM 1590 C C . THR A 1 201 ? -11.150 -2.932 -7.945 1.00 96.19 201 THR A C 1
ATOM 1592 O O . THR A 1 201 ? -10.925 -2.285 -8.967 1.00 96.19 201 THR A O 1
ATOM 1595 N N . GLY A 1 202 ? -10.255 -3.771 -7.430 1.00 96.38 202 GLY A N 1
ATOM 1596 C CA . GLY A 1 202 ? -8.883 -3.880 -7.911 1.00 96.38 202 GLY A CA 1
ATOM 1597 C C . GLY A 1 202 ? -7.969 -2.820 -7.301 1.00 96.38 202 GLY A C 1
ATOM 1598 O O . GLY A 1 202 ? -8.386 -2.002 -6.485 1.00 96.38 202 GLY A O 1
ATOM 1599 N N . ILE A 1 203 ? -6.694 -2.879 -7.669 1.00 98.00 203 ILE A N 1
ATOM 1600 C CA . ILE A 1 203 ? -5.635 -2.037 -7.111 1.00 98.00 203 ILE A CA 1
ATOM 1601 C C . ILE A 1 203 ? -4.980 -1.258 -8.246 1.00 98.00 203 ILE A C 1
ATOM 1603 O O . ILE A 1 203 ? -4.640 -1.831 -9.281 1.00 98.00 203 ILE A O 1
ATOM 1607 N N . VAL A 1 204 ? -4.749 0.028 -8.007 1.00 98.62 204 VAL A N 1
ATOM 1608 C CA . VAL A 1 204 ? -3.873 0.881 -8.814 1.00 98.62 204 VAL A CA 1
ATOM 1609 C C . VAL A 1 204 ? -2.717 1.392 -7.957 1.00 98.62 204 VAL A C 1
ATOM 1611 O O . VAL A 1 204 ? -2.800 1.427 -6.730 1.00 98.62 204 VAL A O 1
ATOM 1614 N N . TYR A 1 205 ? -1.620 1.782 -8.596 1.00 98.50 205 TYR A N 1
ATOM 1615 C CA . TYR A 1 205 ? -0.474 2.405 -7.947 1.00 98.50 205 TYR A CA 1
ATOM 1616 C C . TYR A 1 205 ? -0.439 3.886 -8.290 1.00 98.50 205 TYR A C 1
ATOM 1618 O O . TYR A 1 205 ? -0.347 4.263 -9.462 1.00 98.50 205 TYR A O 1
ATOM 1626 N N . VAL A 1 206 ? -0.487 4.727 -7.265 1.00 98.19 206 VAL A N 1
ATOM 1627 C CA . VAL A 1 206 ? -0.453 6.186 -7.417 1.00 98.19 206 VAL A CA 1
ATOM 1628 C C . VAL A 1 206 ? 0.769 6.766 -6.705 1.00 98.19 206 VAL A C 1
ATOM 1630 O O . VAL A 1 206 ? 1.217 6.180 -5.719 1.00 98.19 206 VAL A O 1
ATOM 1633 N N . PRO A 1 207 ? 1.353 7.882 -7.175 1.00 97.06 207 PRO A N 1
ATOM 1634 C CA . PRO A 1 207 ? 2.450 8.528 -6.464 1.00 97.06 207 PRO A CA 1
ATOM 1635 C C . PRO A 1 207 ? 2.069 8.914 -5.030 1.00 97.06 207 PRO A C 1
ATOM 1637 O O . PRO A 1 207 ? 1.041 9.548 -4.811 1.00 97.06 207 PRO A O 1
ATOM 1640 N N . GLY A 1 208 ? 2.907 8.537 -4.068 1.00 95.88 208 GLY A N 1
ATOM 1641 C CA . GLY A 1 208 ? 2.731 8.839 -2.649 1.00 95.88 208 GLY A CA 1
ATOM 1642 C C . GLY A 1 208 ? 3.586 10.011 -2.180 1.00 95.88 208 GLY A C 1
ATOM 1643 O O . GLY A 1 208 ? 4.589 10.367 -2.810 1.00 95.88 208 GLY A O 1
ATOM 1644 N N . ARG A 1 209 ? 3.196 10.591 -1.045 1.00 95.12 209 ARG A N 1
ATOM 1645 C CA . ARG A 1 209 ? 3.922 11.672 -0.374 1.00 95.12 209 ARG A CA 1
ATOM 1646 C C . ARG A 1 209 ? 4.619 11.151 0.881 1.00 95.12 209 ARG A C 1
ATOM 1648 O O . ARG A 1 209 ? 4.173 10.194 1.506 1.00 95.12 209 ARG A O 1
ATOM 1655 N N . ASP A 1 210 ? 5.753 11.744 1.222 1.00 95.12 210 ASP A N 1
ATOM 1656 C CA . ASP A 1 210 ? 6.423 11.469 2.489 1.00 95.12 210 ASP A CA 1
ATOM 1657 C C . ASP A 1 210 ? 5.728 12.168 3.674 1.00 95.12 210 ASP A C 1
ATOM 1659 O O . ASP A 1 210 ? 4.704 12.834 3.531 1.00 95.12 210 ASP A O 1
ATOM 1663 N N . LYS A 1 211 ? 6.306 12.024 4.871 1.00 94.19 211 LYS A N 1
ATOM 1664 C CA . LYS A 1 211 ? 5.794 12.595 6.132 1.00 94.19 211 LYS A CA 1
ATOM 1665 C C . LYS A 1 211 ? 5.725 14.128 6.140 1.00 94.19 211 LYS A C 1
ATOM 1667 O O . LYS A 1 211 ? 5.107 14.706 7.042 1.00 94.19 211 LYS A O 1
ATOM 1672 N N . ASP A 1 212 ? 6.394 14.769 5.184 1.00 93.69 212 ASP A N 1
ATOM 1673 C CA . ASP A 1 212 ? 6.448 16.217 5.007 1.00 93.69 212 ASP A CA 1
ATOM 1674 C C . ASP A 1 212 ? 5.519 16.680 3.869 1.00 93.69 212 ASP A C 1
ATOM 1676 O O . ASP A 1 212 ? 5.489 17.865 3.541 1.00 93.69 212 ASP A O 1
ATOM 1680 N N . GLY A 1 213 ? 4.744 15.762 3.278 1.00 91.94 213 GLY A N 1
ATOM 1681 C CA . GLY A 1 213 ? 3.774 16.051 2.225 1.00 91.94 213 GLY A CA 1
ATOM 1682 C C . GLY A 1 213 ? 4.390 16.178 0.831 1.00 91.94 213 GLY A C 1
ATOM 1683 O O . GLY A 1 213 ? 3.729 16.676 -0.084 1.00 91.94 213 GLY A O 1
ATOM 1684 N N . ASN A 1 214 ? 5.631 15.730 0.624 1.00 93.44 214 ASN A N 1
ATOM 1685 C CA . ASN A 1 214 ? 6.340 15.899 -0.645 1.00 93.44 214 ASN A CA 1
ATOM 1686 C C . ASN A 1 214 ? 6.393 14.602 -1.453 1.00 93.44 214 ASN A C 1
ATOM 1688 O O . ASN A 1 214 ? 6.552 13.513 -0.904 1.00 93.44 214 ASN A O 1
ATOM 1692 N N . PHE A 1 215 ? 6.306 14.714 -2.781 1.00 94.25 215 PHE A N 1
ATOM 1693 C CA . PHE A 1 215 ? 6.593 13.581 -3.658 1.00 94.25 215 PHE A CA 1
ATOM 1694 C C . PHE A 1 215 ? 8.073 13.201 -3.560 1.00 94.25 215 PHE A C 1
ATOM 1696 O O . PHE A 1 215 ? 8.957 14.058 -3.608 1.00 94.25 215 PHE A O 1
ATOM 1703 N N . VAL A 1 216 ? 8.341 11.900 -3.456 1.00 94.62 216 VAL A N 1
ATOM 1704 C CA . VAL A 1 216 ? 9.706 11.370 -3.374 1.00 94.62 216 VAL A CA 1
ATOM 1705 C C . VAL A 1 216 ? 10.205 11.046 -4.783 1.00 94.62 216 VAL A C 1
ATOM 1707 O O . VAL A 1 216 ? 9.569 10.230 -5.444 1.00 94.62 216 VAL A O 1
ATOM 1710 N N . PRO A 1 217 ? 11.346 11.591 -5.248 1.00 93.69 217 PRO A N 1
ATOM 1711 C CA . PRO A 1 217 ? 11.901 11.260 -6.560 1.00 93.69 217 PRO A CA 1
ATOM 1712 C C . PRO A 1 217 ? 12.322 9.794 -6.694 1.00 93.69 217 PRO A C 1
ATOM 1714 O O . PRO A 1 217 ? 12.771 9.162 -5.733 1.00 93.69 217 PRO A O 1
ATOM 1717 N N . PHE A 1 218 ? 12.260 9.269 -7.918 1.00 91.06 218 PHE A N 1
ATOM 1718 C CA . PHE A 1 218 ? 12.731 7.923 -8.233 1.00 91.06 218 PHE A CA 1
ATOM 1719 C C . PHE A 1 218 ? 14.234 7.793 -7.961 1.00 91.06 218 PHE A C 1
ATOM 1721 O O . PHE A 1 218 ? 15.063 8.485 -8.563 1.00 91.06 218 PHE A O 1
ATOM 1728 N N . LYS A 1 219 ? 14.608 6.853 -7.088 1.00 84.94 219 LYS A N 1
ATOM 1729 C CA . LYS A 1 219 ? 16.008 6.513 -6.827 1.00 84.94 219 LYS A CA 1
ATOM 1730 C C . LYS A 1 219 ? 16.391 5.302 -7.665 1.00 84.94 219 LYS A C 1
ATOM 1732 O O . LYS A 1 219 ? 15.964 4.187 -7.392 1.00 84.94 219 LYS A O 1
ATOM 1737 N N . SER A 1 220 ? 17.257 5.507 -8.656 1.00 70.62 220 SER A N 1
ATOM 1738 C CA . SER A 1 220 ? 17.886 4.381 -9.346 1.00 70.62 220 SER A CA 1
ATOM 1739 C C . SER A 1 220 ? 18.732 3.607 -8.338 1.00 70.62 220 SER A C 1
ATOM 1741 O O . SER A 1 220 ? 19.695 4.157 -7.795 1.00 70.62 220 SER A O 1
ATOM 1743 N N . SER A 1 221 ? 18.410 2.336 -8.103 1.00 60.75 221 SER A N 1
ATOM 1744 C CA . SER A 1 221 ? 19.279 1.456 -7.331 1.00 60.75 221 SER A CA 1
ATOM 1745 C C . SER A 1 221 ? 20.626 1.359 -8.057 1.00 60.75 221 SER A C 1
ATOM 1747 O O . SER A 1 221 ? 20.744 0.839 -9.166 1.00 60.75 221 SER A O 1
ATOM 1749 N N . LYS A 1 222 ? 21.677 1.930 -7.462 1.00 48.47 222 LYS A N 1
ATOM 1750 C CA . LYS A 1 222 ? 23.058 1.706 -7.905 1.00 48.47 222 LYS A CA 1
ATOM 1751 C C . LYS A 1 222 ? 23.450 0.295 -7.466 1.00 48.47 222 LYS A C 1
ATOM 1753 O O . LYS A 1 222 ? 24.090 0.136 -6.436 1.00 48.47 222 LYS A O 1
ATOM 1758 N N . GLY A 1 223 ? 23.007 -0.738 -8.178 1.00 46.69 223 GLY A N 1
ATOM 1759 C CA . GLY A 1 223 ? 23.181 -2.102 -7.676 1.00 46.69 223 GLY A CA 1
ATOM 1760 C C . GLY A 1 223 ? 22.836 -3.192 -8.673 1.00 46.69 223 GLY A C 1
ATOM 1761 O O . GLY A 1 223 ? 21.929 -3.977 -8.438 1.00 46.69 223 GLY A O 1
ATOM 1762 N N . GLY A 1 224 ? 23.567 -3.253 -9.781 1.00 50.59 224 GLY A N 1
ATOM 1763 C CA . GLY A 1 224 ? 23.521 -4.388 -10.696 1.00 50.59 224 GLY A CA 1
ATOM 1764 C C . GLY A 1 224 ? 24.421 -4.142 -11.894 1.00 50.59 224 GLY A C 1
ATOM 1765 O O . GLY A 1 224 ? 24.349 -3.083 -12.517 1.00 50.59 224 GLY A O 1
ATOM 1766 N N . LEU A 1 225 ? 25.298 -5.098 -12.208 1.00 44.62 225 LEU A N 1
ATOM 1767 C CA . LEU A 1 225 ? 26.053 -5.059 -13.454 1.00 44.62 225 LEU A CA 1
ATOM 1768 C C . LEU A 1 225 ? 25.033 -5.026 -14.598 1.00 44.62 225 LEU A C 1
ATOM 1770 O O . LEU A 1 225 ? 24.190 -5.916 -14.686 1.00 44.62 225 LEU A O 1
ATOM 1774 N N . SER A 1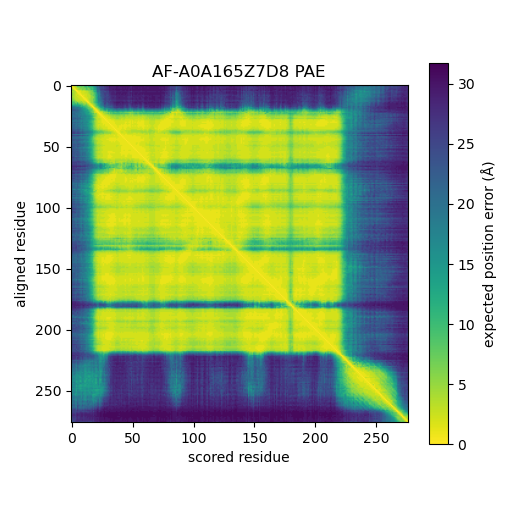 226 ? 25.084 -3.976 -15.424 1.00 44.84 226 SER A N 1
ATOM 1775 C CA . SER A 1 226 ? 24.213 -3.802 -16.591 1.00 44.84 226 SER A CA 1
ATOM 1776 C C . SER A 1 226 ? 24.044 -5.125 -17.343 1.00 44.84 226 SER A C 1
ATOM 1778 O O . SER A 1 226 ? 25.003 -5.889 -17.471 1.00 44.84 226 SER A O 1
ATOM 1780 N N . THR A 1 227 ? 22.862 -5.384 -17.903 1.00 49.06 227 THR A N 1
ATOM 1781 C CA . THR A 1 227 ? 22.627 -6.510 -18.822 1.00 49.06 227 THR A CA 1
ATOM 1782 C C . THR A 1 227 ? 23.708 -6.584 -19.914 1.00 49.06 227 THR A C 1
ATOM 1784 O O . THR A 1 227 ? 24.114 -7.675 -20.307 1.00 49.06 227 THR A O 1
ATOM 1787 N N . GLY A 1 228 ? 24.266 -5.437 -20.329 1.00 51.81 228 GLY A N 1
ATOM 1788 C CA . GLY A 1 228 ? 25.424 -5.368 -21.227 1.00 51.81 228 GLY A CA 1
ATOM 1789 C C . GLY A 1 228 ? 26.744 -5.855 -20.611 1.00 51.81 228 GLY A C 1
ATOM 1790 O O . GLY A 1 228 ? 27.546 -6.480 -21.298 1.00 51.81 228 GLY A O 1
ATOM 1791 N N . GLY A 1 229 ? 26.968 -5.644 -19.314 1.00 48.31 229 GLY A N 1
ATOM 1792 C CA . GLY A 1 229 ? 28.113 -6.202 -18.588 1.00 48.31 229 GLY A CA 1
ATOM 1793 C C . GLY A 1 229 ? 28.008 -7.716 -18.383 1.00 48.31 229 GLY A C 1
ATOM 1794 O O . GLY A 1 229 ? 29.008 -8.416 -18.514 1.00 48.31 229 GLY A O 1
ATOM 1795 N N . ILE A 1 230 ? 26.800 -8.243 -18.158 1.00 56.97 230 ILE A N 1
ATOM 1796 C CA . ILE A 1 230 ? 26.557 -9.695 -18.082 1.00 56.97 230 ILE A CA 1
ATOM 1797 C C . ILE A 1 230 ? 26.801 -10.352 -19.451 1.00 56.97 230 ILE A C 1
ATOM 1799 O O . ILE A 1 230 ? 27.509 -11.356 -19.536 1.00 56.97 230 ILE A O 1
ATOM 1803 N N . ALA A 1 231 ? 26.297 -9.749 -20.534 1.00 54.06 231 ALA A N 1
ATOM 1804 C CA . ALA A 1 231 ? 26.566 -10.209 -21.897 1.00 54.06 231 ALA A CA 1
ATOM 1805 C C . ALA A 1 231 ? 28.068 -10.154 -22.240 1.00 54.06 231 ALA A C 1
ATOM 1807 O O . ALA A 1 231 ? 28.605 -11.097 -22.821 1.00 54.06 231 ALA A O 1
ATOM 1808 N N . GLY A 1 232 ? 28.770 -9.096 -21.821 1.00 57.59 232 GLY A N 1
ATOM 1809 C CA . GLY A 1 232 ? 30.215 -8.956 -22.015 1.00 57.59 232 GLY A CA 1
ATOM 1810 C C . GLY A 1 232 ? 31.032 -10.042 -21.307 1.00 57.59 232 GLY A C 1
ATOM 1811 O O . GLY A 1 232 ? 31.930 -10.627 -21.913 1.00 57.59 232 GLY A O 1
ATOM 1812 N N . ILE A 1 233 ? 30.690 -10.371 -20.055 1.00 67.25 233 ILE A N 1
ATOM 1813 C CA . ILE A 1 233 ? 31.355 -11.448 -19.302 1.00 67.25 233 ILE A CA 1
ATOM 1814 C C . ILE A 1 233 ? 31.098 -12.810 -19.958 1.00 67.25 233 ILE A C 1
ATOM 1816 O O . ILE A 1 233 ? 32.032 -13.596 -20.111 1.00 67.25 233 ILE A O 1
ATOM 1820 N N . ALA A 1 234 ? 29.869 -13.079 -20.411 1.00 66.00 234 ALA A N 1
ATOM 1821 C CA . ALA A 1 234 ? 29.543 -14.329 -21.097 1.00 66.00 234 ALA A CA 1
ATOM 1822 C C . ALA A 1 234 ? 30.365 -14.512 -22.387 1.00 66.00 234 ALA A C 1
ATOM 1824 O O . ALA A 1 234 ? 30.927 -15.585 -22.618 1.00 66.00 234 ALA A O 1
ATOM 1825 N N . VAL A 1 235 ? 30.506 -13.455 -23.196 1.00 73.12 235 VAL A N 1
ATOM 1826 C CA . VAL A 1 235 ? 31.322 -13.485 -24.423 1.00 73.12 235 VAL A CA 1
ATOM 1827 C C . VAL A 1 235 ? 32.805 -13.687 -24.103 1.00 73.12 235 VAL A C 1
ATOM 1829 O O . VAL A 1 235 ? 33.462 -14.495 -24.761 1.00 73.12 235 VAL A O 1
ATOM 1832 N N . ALA A 1 236 ? 33.332 -13.020 -23.072 1.00 73.38 236 ALA A N 1
ATOM 1833 C CA . ALA A 1 236 ? 34.728 -13.165 -22.663 1.00 73.38 236 ALA A CA 1
ATOM 1834 C C . ALA A 1 236 ? 35.057 -14.591 -22.183 1.00 73.38 236 ALA A C 1
ATOM 1836 O O . ALA A 1 236 ? 36.099 -15.137 -22.549 1.00 73.38 236 ALA A O 1
ATOM 1837 N N . VAL A 1 237 ? 34.155 -15.228 -21.425 1.00 77.12 237 VAL A N 1
ATOM 1838 C CA . VAL A 1 237 ? 34.317 -16.622 -20.974 1.00 77.12 237 VAL A CA 1
ATOM 1839 C C . VAL A 1 237 ? 34.320 -17.588 -22.161 1.00 77.12 237 VAL A C 1
ATOM 1841 O O . VAL A 1 237 ? 35.194 -18.453 -22.247 1.00 77.12 237 VAL A O 1
ATOM 1844 N N . VAL A 1 238 ? 33.395 -17.422 -23.113 1.00 77.81 238 VAL A N 1
ATOM 1845 C CA . VAL A 1 238 ? 33.335 -18.269 -24.317 1.00 77.81 238 VAL A CA 1
ATOM 1846 C C . VAL A 1 238 ? 34.585 -18.087 -25.182 1.00 77.81 238 VAL A C 1
ATOM 1848 O O . VAL A 1 238 ? 35.193 -19.076 -25.596 1.00 77.81 238 VAL A O 1
ATOM 1851 N N . ALA A 1 239 ? 35.018 -16.846 -25.411 1.00 77.56 239 ALA A N 1
ATOM 1852 C CA . ALA A 1 239 ? 36.234 -16.555 -26.167 1.00 77.56 239 ALA A CA 1
ATOM 1853 C C . ALA A 1 239 ? 37.487 -17.137 -25.488 1.00 77.56 239 ALA A C 1
ATOM 1855 O O . ALA A 1 239 ? 38.316 -17.760 -26.154 1.00 77.56 239 ALA A O 1
ATOM 1856 N N . GLY A 1 240 ? 37.598 -17.013 -24.161 1.00 80.88 240 GLY A N 1
ATOM 1857 C CA . GLY A 1 240 ? 38.696 -17.586 -23.381 1.00 80.88 240 GLY A CA 1
ATOM 1858 C C . GLY A 1 240 ? 38.763 -19.113 -23.479 1.00 80.88 240 GLY A C 1
ATOM 1859 O O . GLY A 1 240 ? 39.834 -19.674 -23.710 1.00 80.88 240 GLY A O 1
ATOM 1860 N N . LEU A 1 241 ? 37.618 -19.796 -23.388 1.00 80.06 241 LEU A N 1
ATOM 1861 C CA . LEU A 1 241 ? 37.548 -21.252 -23.548 1.00 80.06 241 LEU A CA 1
ATOM 1862 C C . LEU A 1 241 ? 37.934 -21.700 -24.964 1.00 80.06 241 LEU A C 1
ATOM 1864 O O . LEU A 1 241 ? 38.671 -22.676 -25.115 1.00 80.06 241 LEU A O 1
ATOM 1868 N N . LEU A 1 242 ? 37.498 -20.980 -26.002 1.00 80.31 242 LEU A N 1
ATOM 1869 C CA . LEU A 1 242 ? 37.872 -21.281 -27.388 1.00 80.31 242 LEU A CA 1
ATOM 1870 C C . LEU A 1 242 ? 39.379 -21.116 -27.625 1.00 80.31 242 LEU A C 1
ATOM 1872 O O . LEU A 1 242 ? 39.992 -21.970 -28.269 1.00 80.31 242 LEU A O 1
ATOM 1876 N N . LEU A 1 243 ? 39.991 -20.072 -27.059 1.00 81.56 243 LEU A N 1
ATOM 1877 C CA . LEU A 1 243 ? 41.438 -19.862 -27.132 1.00 81.56 243 LEU A CA 1
ATOM 1878 C C . LEU A 1 243 ? 42.218 -20.967 -26.412 1.00 81.56 243 LEU A C 1
ATOM 1880 O O . LEU A 1 243 ? 43.208 -21.457 -26.953 1.00 81.56 243 LEU A O 1
ATOM 1884 N N . LEU A 1 244 ? 41.758 -21.421 -25.242 1.00 79.06 244 LEU A N 1
ATOM 1885 C CA . LEU A 1 244 ? 42.388 -22.530 -24.517 1.00 79.06 244 LEU A CA 1
ATOM 1886 C C . LEU A 1 244 ? 42.302 -23.853 -25.291 1.00 79.06 244 LEU A C 1
ATOM 1888 O O . LEU A 1 244 ? 43.298 -24.571 -25.389 1.00 79.06 244 LEU A O 1
ATOM 1892 N N . VAL A 1 245 ? 41.146 -24.165 -25.887 1.00 80.56 245 VAL A N 1
ATOM 1893 C CA . VAL A 1 245 ? 40.980 -25.364 -26.728 1.00 80.56 245 VAL A CA 1
ATOM 1894 C C . VAL A 1 245 ? 41.863 -25.282 -27.975 1.00 80.56 245 VAL A C 1
ATOM 1896 O O . VAL A 1 245 ? 42.536 -26.259 -28.311 1.00 80.56 245 VAL A O 1
ATOM 1899 N N . GLY A 1 246 ? 41.917 -24.119 -28.631 1.00 79.19 246 GLY A N 1
ATOM 1900 C CA . GLY A 1 246 ? 42.801 -23.872 -29.771 1.00 79.19 246 GLY A CA 1
ATOM 1901 C C . GLY A 1 246 ? 44.280 -24.032 -29.408 1.00 79.19 246 GLY A C 1
ATOM 1902 O O . GLY A 1 246 ? 45.013 -24.735 -30.105 1.00 79.19 246 GLY A O 1
ATOM 1903 N N . TYR A 1 247 ? 44.704 -23.463 -28.277 1.00 82.38 247 TYR A N 1
ATOM 1904 C CA . TYR A 1 247 ? 46.069 -23.573 -27.762 1.00 82.38 247 TYR A CA 1
ATOM 1905 C C . TYR A 1 247 ? 46.455 -25.026 -27.456 1.00 82.38 247 TYR A C 1
ATOM 1907 O O . TYR A 1 247 ? 47.490 -25.503 -27.927 1.00 82.38 247 TYR A O 1
ATOM 1915 N N . PHE A 1 248 ? 45.606 -25.774 -26.742 1.00 79.06 248 PHE A N 1
ATOM 1916 C CA . PHE A 1 248 ? 45.844 -27.196 -26.471 1.00 79.06 248 PHE A CA 1
ATOM 1917 C C . PHE A 1 248 ? 45.854 -28.039 -27.752 1.00 79.06 248 PHE A C 1
ATOM 1919 O O . PHE A 1 248 ? 46.682 -28.943 -27.883 1.00 79.06 248 PHE A O 1
ATOM 1926 N N . GLY A 1 249 ? 44.977 -27.743 -28.714 1.00 79.94 249 GLY A N 1
ATOM 1927 C CA . GLY A 1 249 ? 44.966 -28.388 -30.026 1.00 79.94 249 GLY A CA 1
ATOM 1928 C C . GLY A 1 249 ? 46.271 -28.161 -30.791 1.00 79.94 249 GLY A C 1
ATOM 1929 O O . GLY A 1 249 ? 46.885 -29.119 -31.266 1.00 79.94 249 GLY A O 1
ATOM 1930 N N . PHE A 1 250 ? 46.744 -26.913 -30.841 1.00 79.19 250 PHE A N 1
ATOM 1931 C CA . PHE A 1 250 ? 48.010 -26.548 -31.478 1.00 79.19 250 PHE A CA 1
ATOM 1932 C C . PHE A 1 250 ? 49.212 -27.195 -30.779 1.00 79.19 250 PHE A C 1
ATOM 1934 O O . PHE A 1 250 ? 50.080 -27.770 -31.438 1.00 79.19 250 PHE A O 1
ATOM 1941 N N . TYR A 1 251 ? 49.237 -27.188 -29.444 1.00 77.94 251 TYR A N 1
ATOM 1942 C CA . TYR A 1 251 ? 50.294 -27.825 -28.661 1.00 77.94 251 TYR A CA 1
ATOM 1943 C C . TYR A 1 251 ? 50.345 -29.344 -28.890 1.00 77.94 251 TYR A C 1
ATOM 1945 O O . TYR A 1 251 ? 51.423 -29.904 -29.108 1.00 77.94 251 TYR A O 1
ATOM 1953 N N . ARG A 1 252 ? 49.188 -30.026 -28.917 1.00 75.50 252 ARG A N 1
ATOM 1954 C CA . ARG A 1 252 ? 49.118 -31.462 -29.244 1.00 75.50 252 ARG A CA 1
ATOM 1955 C C . ARG A 1 252 ? 49.560 -31.739 -30.679 1.00 75.50 252 ARG A C 1
ATOM 1957 O O . ARG A 1 252 ? 50.313 -32.688 -30.876 1.00 75.50 252 ARG A O 1
ATOM 1964 N N . LYS A 1 253 ? 49.167 -30.911 -31.656 1.00 74.06 253 LYS A N 1
ATOM 1965 C CA . LYS A 1 253 ? 49.616 -31.047 -33.052 1.00 74.06 253 LYS A CA 1
ATOM 1966 C C . LYS A 1 253 ? 51.137 -30.924 -33.156 1.00 74.06 253 LYS A C 1
ATOM 1968 O O . LYS A 1 253 ? 51.773 -31.810 -33.715 1.00 74.06 253 LYS A O 1
ATOM 1973 N N . LYS A 1 254 ? 51.728 -29.906 -32.523 1.00 73.31 254 LYS A N 1
ATOM 1974 C CA . LYS A 1 254 ? 53.184 -29.703 -32.502 1.00 73.31 254 LYS A CA 1
ATOM 1975 C C . LYS A 1 254 ? 53.921 -30.856 -31.811 1.00 73.31 254 LYS A C 1
ATOM 1977 O O . LYS A 1 254 ? 54.986 -31.265 -32.263 1.00 73.31 254 LYS A O 1
ATOM 1982 N N . LYS A 1 255 ? 53.353 -31.419 -30.737 1.00 71.25 255 LYS A N 1
ATOM 1983 C CA . LYS A 1 255 ? 53.909 -32.603 -30.059 1.00 71.25 255 LYS A CA 1
ATOM 1984 C C . LYS A 1 255 ? 53.863 -33.851 -30.950 1.00 71.25 255 LYS A C 1
ATOM 1986 O O . LYS A 1 255 ? 54.830 -34.604 -30.961 1.00 71.25 255 LYS A O 1
ATOM 1991 N N . VAL A 1 256 ? 52.785 -34.051 -31.712 1.00 71.56 256 VAL A N 1
ATOM 1992 C CA . VAL A 1 256 ? 52.654 -35.163 -32.672 1.00 71.56 256 VAL A CA 1
ATOM 1993 C C . VAL A 1 256 ? 53.599 -34.992 -33.862 1.00 71.56 256 VAL A C 1
ATOM 1995 O O . VAL A 1 256 ? 54.252 -35.957 -34.242 1.00 71.56 256 VAL A O 1
ATOM 1998 N N . GLU A 1 257 ? 53.728 -33.785 -34.420 1.00 70.81 257 GLU A N 1
ATOM 1999 C CA . GLU A 1 257 ? 54.697 -33.498 -35.489 1.00 70.81 257 GLU A CA 1
ATOM 2000 C C . GLU A 1 257 ? 56.134 -33.726 -35.013 1.00 70.81 257 GLU A C 1
ATOM 2002 O O . GLU A 1 257 ? 56.903 -34.387 -35.705 1.00 70.81 257 GLU A O 1
ATOM 2007 N N . LYS A 1 258 ? 56.475 -33.281 -33.796 1.00 66.25 258 LYS A N 1
ATOM 2008 C CA . LYS A 1 258 ? 57.788 -33.545 -33.191 1.00 66.25 258 LYS A CA 1
ATOM 2009 C C . LYS A 1 258 ? 58.042 -35.045 -33.002 1.00 66.25 258 LYS A C 1
ATOM 2011 O O . LYS A 1 258 ? 59.134 -35.503 -33.304 1.00 66.25 258 LYS A O 1
ATOM 2016 N N . PHE A 1 259 ? 57.041 -35.810 -32.558 1.00 64.38 259 PHE A N 1
ATOM 2017 C CA . PHE A 1 259 ? 57.160 -37.266 -32.414 1.00 64.38 259 PHE A CA 1
ATOM 2018 C C . PHE A 1 259 ? 57.329 -37.965 -33.775 1.00 64.38 259 PHE A C 1
ATOM 2020 O O . PHE A 1 259 ? 58.186 -38.828 -33.908 1.00 64.38 259 PHE A O 1
ATOM 2027 N N . ARG A 1 260 ? 56.585 -37.549 -34.812 1.00 60.91 260 ARG A N 1
ATOM 2028 C CA . ARG A 1 260 ? 56.729 -38.087 -36.178 1.00 60.91 260 ARG A CA 1
ATOM 2029 C C . ARG A 1 260 ? 58.090 -37.781 -36.803 1.00 60.91 260 ARG A C 1
ATOM 2031 O O . ARG A 1 260 ? 58.637 -38.646 -37.475 1.00 60.91 260 ARG A O 1
ATOM 2038 N N . LEU A 1 261 ? 58.631 -36.584 -36.575 1.00 64.94 261 LEU A N 1
ATOM 2039 C CA . LEU A 1 261 ? 59.975 -36.207 -37.023 1.00 64.94 261 LEU A CA 1
ATOM 2040 C C . LEU A 1 261 ? 61.063 -37.048 -36.340 1.00 64.94 261 LEU A C 1
ATOM 2042 O O . LEU A 1 261 ? 62.010 -37.441 -37.007 1.00 64.94 261 LEU A O 1
ATOM 2046 N N . SER A 1 262 ? 60.902 -37.372 -35.052 1.00 59.50 262 SER A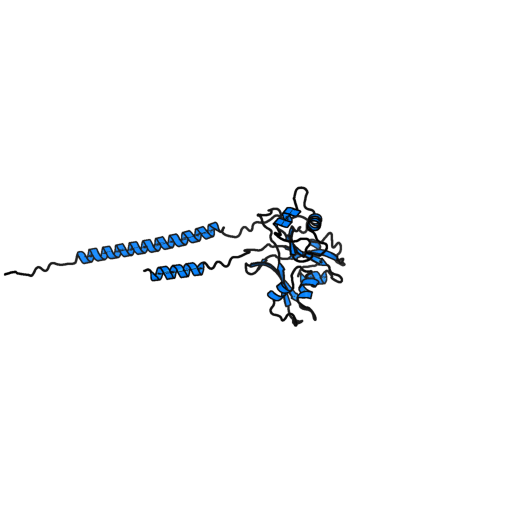 N 1
ATOM 2047 C CA . SER A 1 262 ? 61.823 -38.257 -34.326 1.00 59.50 262 SER A CA 1
ATOM 2048 C C . SER A 1 262 ? 61.738 -39.719 -34.787 1.00 59.50 262 SER A C 1
ATOM 2050 O O . SER A 1 262 ? 62.773 -40.345 -34.984 1.00 59.50 262 SER A O 1
ATOM 2052 N N . THR A 1 263 ? 60.537 -40.254 -35.039 1.00 55.34 263 THR A N 1
ATOM 2053 C CA . THR A 1 263 ? 60.374 -41.621 -35.574 1.00 55.34 263 THR A CA 1
ATOM 2054 C C . THR A 1 263 ? 60.880 -41.748 -37.017 1.00 55.34 263 THR A C 1
ATOM 2056 O O . THR A 1 263 ? 61.423 -42.781 -37.377 1.00 55.34 263 THR A O 1
ATOM 2059 N N . ALA A 1 264 ? 60.768 -40.696 -37.837 1.00 55.41 264 ALA A N 1
ATOM 2060 C CA . ALA A 1 264 ? 61.307 -40.690 -39.202 1.00 55.41 264 ALA A CA 1
ATOM 2061 C C . ALA A 1 264 ? 62.848 -40.611 -39.261 1.00 55.41 264 ALA A C 1
ATOM 2063 O O . ALA A 1 264 ? 63.430 -40.931 -40.294 1.00 55.41 264 ALA A O 1
ATOM 2064 N N . SER A 1 265 ? 63.513 -40.183 -38.180 1.00 54.56 265 SER A N 1
ATOM 2065 C CA . SER A 1 265 ? 64.981 -40.172 -38.076 1.00 54.56 265 SER A CA 1
ATOM 2066 C C . SER A 1 265 ? 65.586 -41.466 -37.514 1.00 54.56 265 SER A C 1
ATOM 2068 O O . SER A 1 265 ? 66.804 -41.612 -37.546 1.00 54.56 265 SER A O 1
ATOM 2070 N N . GLU A 1 266 ? 64.766 -42.400 -37.020 1.00 52.59 266 GLU A N 1
ATOM 2071 C CA . GLU A 1 266 ? 65.194 -43.683 -36.435 1.00 52.59 266 GLU A CA 1
ATOM 2072 C C . GLU A 1 266 ? 64.853 -44.890 -37.335 1.00 52.59 266 GLU A C 1
ATOM 2074 O O . GLU A 1 266 ? 64.493 -45.949 -36.830 1.00 52.59 266 GLU A O 1
ATOM 2079 N N . ASP A 1 267 ? 64.985 -44.763 -38.662 1.00 42.06 267 ASP A N 1
ATOM 2080 C CA . ASP A 1 267 ? 64.935 -45.909 -39.590 1.00 42.06 267 ASP A CA 1
ATOM 2081 C C . ASP A 1 267 ? 66.359 -46.226 -40.112 1.00 42.06 267 ASP A C 1
ATOM 2083 O O . ASP A 1 267 ? 66.873 -45.522 -40.991 1.00 42.06 267 ASP A O 1
ATOM 2087 N N . PRO A 1 268 ? 67.059 -47.247 -39.572 1.00 42.88 268 PRO A N 1
ATOM 2088 C CA . PRO A 1 268 ? 68.348 -47.686 -40.079 1.00 42.88 268 PRO A CA 1
ATOM 2089 C C . PRO A 1 268 ? 68.183 -48.638 -41.268 1.00 42.88 268 PRO A C 1
ATOM 2091 O O . PRO A 1 268 ? 67.455 -49.627 -41.233 1.00 42.88 268 PRO A O 1
ATOM 2094 N N . SER A 1 269 ? 68.960 -48.347 -42.308 1.00 47.22 269 SER A N 1
ATOM 2095 C CA . SER A 1 269 ? 69.322 -49.218 -43.426 1.00 47.22 269 SER A CA 1
ATOM 2096 C C . SER A 1 269 ? 69.367 -50.718 -43.074 1.00 47.22 269 SER A C 1
ATOM 2098 O O . SER A 1 269 ? 70.237 -51.156 -42.320 1.00 47.22 269 SER A O 1
ATOM 2100 N N . SER A 1 270 ? 68.573 -51.525 -43.782 1.00 36.25 270 SER A N 1
ATOM 2101 C CA . SER A 1 270 ? 68.966 -52.891 -44.141 1.00 36.25 270 SER A CA 1
ATOM 2102 C C . SER A 1 270 ? 68.712 -53.101 -45.640 1.00 36.25 270 SER A C 1
ATOM 2104 O O . SER A 1 270 ? 67.577 -53.245 -46.093 1.00 36.25 270 SER A O 1
ATOM 2106 N N . ARG A 1 271 ? 69.792 -53.046 -46.430 1.00 41.28 271 ARG A N 1
ATOM 2107 C CA . ARG A 1 271 ? 69.845 -53.565 -47.802 1.00 41.28 271 ARG A CA 1
ATOM 2108 C C . ARG A 1 271 ? 70.211 -55.044 -47.716 1.00 41.28 271 ARG A C 1
ATOM 2110 O O . ARG A 1 271 ? 71.329 -55.373 -47.339 1.00 41.28 271 ARG A O 1
ATOM 2117 N N . GLY A 1 272 ? 69.292 -55.909 -48.121 1.00 40.69 272 GLY A N 1
ATOM 2118 C CA . GLY A 1 272 ? 69.558 -57.313 -48.412 1.00 40.69 272 GLY A CA 1
ATOM 2119 C C . GLY A 1 272 ? 68.509 -57.820 -49.393 1.00 40.69 272 GLY A C 1
ATOM 2120 O O . GLY A 1 272 ? 67.344 -57.929 -49.029 1.00 40.69 272 GLY A O 1
ATOM 2121 N N . GLY A 1 273 ? 68.901 -58.075 -50.643 1.00 33.41 273 GLY A N 1
ATOM 2122 C CA . GLY A 1 273 ? 67.987 -58.574 -51.674 1.00 33.41 273 GLY A CA 1
ATOM 2123 C C . GLY A 1 273 ? 68.603 -58.594 -53.070 1.00 33.41 273 GLY A C 1
ATOM 2124 O O . GLY A 1 273 ? 68.518 -57.615 -53.801 1.00 33.41 273 GLY A O 1
ATOM 2125 N N . PHE A 1 274 ? 69.240 -59.717 -53.386 1.00 37.38 274 PHE A N 1
ATOM 2126 C CA . PHE A 1 274 ? 69.874 -60.127 -54.642 1.00 37.38 274 PHE A CA 1
ATOM 2127 C C . PHE A 1 274 ? 68.813 -60.518 -55.700 1.00 37.38 274 PHE A C 1
ATOM 2129 O O . PHE A 1 274 ? 67.799 -61.115 -55.336 1.00 37.38 274 PHE A O 1
ATOM 2136 N N . GLN A 1 275 ? 69.044 -60.241 -56.990 1.00 38.12 275 GLN A N 1
ATOM 2137 C CA . GLN A 1 275 ? 68.352 -60.888 -58.120 1.00 38.12 275 GLN A CA 1
ATOM 2138 C C . GLN A 1 275 ? 69.386 -61.538 -59.053 1.00 38.12 275 GLN A C 1
ATOM 2140 O O . GLN A 1 275 ? 70.369 -60.883 -59.381 1.00 38.12 275 GLN A O 1
ATOM 2145 N N . ILE A 1 276 ? 69.087 -62.802 -59.402 1.00 41.31 276 ILE A N 1
ATOM 2146 C CA . ILE A 1 276 ? 69.477 -63.649 -60.557 1.00 41.31 276 ILE A CA 1
ATOM 2147 C C . ILE A 1 276 ? 70.839 -63.367 -61.200 1.00 41.31 276 ILE A C 1
ATOM 2149 O O . ILE A 1 276 ? 70.966 -62.356 -61.922 1.00 41.31 276 ILE A O 1
#

Radius of gyration: 32.31 Å; Cα contacts (8 Å, |Δi|>4): 399; chains: 1; bounding box: 87×86×81 Å

Nearest PDB structures (foldseek):
  4ebz-assembly1_A  TM=9.366E-01  e=4.380E-26  Arabidopsis thaliana
  6xwe-assembly1_A  TM=9.160E-01  e=2.359E-26  Medicago truncatula
  5ls2-assembly1_A  TM=9.383E-01  e=2.328E-25  Lotus japonicus
  7vs7-assembly1_A  TM=8.296E-01  e=4.307E-20  Oryza sativa Japonica Group
  7bax-assembly1_A  TM=8.184E-01  e=3.965E-09  Lotus japonicus

Solvent-accessible surface area (backbone atoms only — not comparable to full-atom values): 15798 Å² total; per-residue (Å²): 119,70,68,63,52,54,51,51,49,53,53,55,53,62,73,59,67,72,78,79,59,71,33,88,66,55,36,85,49,22,31,33,45,37,50,35,50,83,92,59,48,63,69,59,53,21,58,61,62,73,40,54,60,67,61,40,37,46,56,24,57,88,78,38,82,51,96,90,59,67,70,56,83,41,72,40,45,42,72,44,55,24,33,38,48,92,32,60,41,45,23,34,76,37,69,40,75,43,50,84,90,57,36,49,56,51,46,16,53,57,75,46,30,37,51,33,48,35,68,59,28,48,73,66,44,90,64,51,76,92,58,58,59,51,89,41,72,46,45,43,52,30,60,44,48,57,62,49,73,88,79,39,54,63,37,24,26,18,22,27,33,41,38,39,74,89,38,32,58,69,56,52,39,57,74,67,61,66,60,92,90,60,64,47,59,60,51,46,42,68,68,32,73,90,64,60,51,60,64,33,48,62,73,44,58,44,79,29,59,49,70,84,70,42,68,37,55,41,73,80,78,90,78,71,80,48,74,66,52,53,53,49,52,53,51,50,53,53,54,52,53,51,50,51,52,50,50,52,50,50,52,51,50,52,51,51,53,52,50,51,55,54,58,70,71,68,73,80,90,80,91,83,86,88,80,136

Foldseek 3Di:
DVVVVVVVVVVVVVVVPPPPQPDDWFAAKAKAFAAAAPPDALVLVCQQLVHDLVRQCLQVCPQDVDRPDHDHGHTGIRMDGWTRPPSHATKDWTKAQAAPPDALQCCCCPSRVNLDHSVRQVVQDDDDRVQDDNGDITTDIGGGDQDDVVLPQQARYKYWYWAAQPWALVVVLVVLCDDPPDPSSVSQCVQVPPDGRNPRGDTGIDGGAGSVRGHDGRDDPPDDDPPVNVVVVVVVVVVVVVVVVVVVVVVVVVVVVVVVVVVVVPDDDDDDDDDD

Secondary structure (DSSP, 8-state):
-HHHHHHHHHHHHHTT-----S-S--EEEEEEEEE--TT--HHHHHHHHT--HHHHHHH-TTT-S-SS---SS-EEEEEEEEEEETTTEEEEEEEEEP-TT--HHIIIIIITTTSS-HHHHHHT--SBTTB--TT-EEEEEEE-----TTT-SS---EEEEE--TT--HHHHHHHTTPPTT--HHHHHHHHSTT--TTSSSSEEEEE-B-TTS-BPPP-----S--HHHHHHHHHHHHHHHHHHHHHHHHHHHHHHHHHHHHHHT-----------